Protein AF-A0A7X2PH41-F1 (afdb_monomer_lite)

Structure (mmCIF, N/CA/C/O backbone):
data_AF-A0A7X2PH41-F1
#
_entry.id   AF-A0A7X2PH41-F1
#
loop_
_atom_site.group_PDB
_atom_site.id
_atom_site.type_symbol
_atom_site.label_atom_id
_atom_site.label_alt_id
_atom_site.label_comp_id
_atom_site.label_asym_id
_atom_site.label_entity_id
_atom_site.label_seq_id
_atom_site.pdbx_PDB_ins_code
_atom_site.Cartn_x
_atom_site.Cartn_y
_atom_site.Cartn_z
_atom_site.occupancy
_atom_site.B_iso_or_equiv
_atom_site.auth_seq_id
_atom_site.auth_comp_id
_atom_site.auth_asym_id
_atom_site.auth_atom_id
_atom_site.pdbx_PDB_model_num
ATOM 1 N N . MET A 1 1 ? -13.136 16.309 7.005 1.00 42.19 1 MET A N 1
ATOM 2 C CA . MET A 1 1 ? -13.488 16.725 5.626 1.00 42.19 1 MET A CA 1
ATOM 3 C C . MET A 1 1 ? -14.942 16.356 5.361 1.00 42.19 1 MET A C 1
ATOM 5 O O . MET A 1 1 ? -15.295 15.210 5.593 1.00 42.19 1 MET A O 1
ATOM 9 N N . GLY A 1 2 ? -15.791 17.305 4.953 1.00 55.06 2 GLY A N 1
ATOM 10 C CA . GLY A 1 2 ? -17.212 17.052 4.682 1.00 55.06 2 GLY A CA 1
ATOM 11 C C . GLY A 1 2 ? -17.470 16.880 3.187 1.00 55.06 2 GLY A C 1
ATOM 12 O O . GLY A 1 2 ? -17.219 17.800 2.412 1.00 55.06 2 GLY A O 1
ATOM 13 N N . VAL A 1 3 ? -17.943 15.705 2.777 1.00 69.69 3 VAL A N 1
ATOM 14 C CA . VAL A 1 3 ? -18.387 15.449 1.400 1.00 69.69 3 VAL A CA 1
ATOM 15 C C . VAL A 1 3 ? -19.818 15.973 1.240 1.00 69.69 3 VAL A C 1
ATOM 17 O O . VAL A 1 3 ? -20.690 15.630 2.032 1.00 69.69 3 VAL A O 1
ATOM 20 N N . ASP A 1 4 ? -20.065 16.795 0.215 1.00 82.81 4 ASP A N 1
ATOM 21 C CA . ASP A 1 4 ? -21.419 17.217 -0.168 1.00 82.81 4 ASP A CA 1
ATOM 22 C C . ASP A 1 4 ? -22.139 16.072 -0.896 1.00 82.81 4 ASP A C 1
ATOM 24 O O . ASP A 1 4 ? -21.892 15.798 -2.077 1.00 82.81 4 ASP A O 1
ATOM 28 N N . TRP A 1 5 ? -23.028 15.402 -0.167 1.00 79.50 5 TRP A N 1
ATOM 29 C CA . TRP A 1 5 ? -23.789 14.258 -0.658 1.00 79.50 5 TRP A CA 1
ATOM 30 C C . TRP A 1 5 ? -24.786 14.616 -1.758 1.00 79.50 5 TRP A C 1
ATOM 32 O O . TRP A 1 5 ? -24.993 13.801 -2.653 1.00 79.50 5 TRP A O 1
ATOM 42 N N . ALA A 1 6 ? -25.330 15.836 -1.771 1.00 82.38 6 ALA A N 1
ATOM 43 C CA . ALA A 1 6 ? -26.227 16.270 -2.840 1.00 82.38 6 ALA A CA 1
ATOM 44 C C . ALA A 1 6 ? -25.470 16.370 -4.172 1.00 82.38 6 ALA A C 1
ATOM 46 O O . ALA A 1 6 ? -25.954 15.929 -5.218 1.00 82.38 6 ALA A O 1
ATOM 47 N N . ARG A 1 7 ? -24.228 16.867 -4.130 1.00 80.12 7 ARG A N 1
ATOM 48 C CA . ARG A 1 7 ? -23.342 16.906 -5.301 1.00 80.12 7 ARG A CA 1
ATOM 49 C C . ARG A 1 7 ? -22.945 15.508 -5.783 1.00 80.12 7 ARG A C 1
ATOM 51 O O . ARG A 1 7 ? -22.847 15.292 -6.993 1.00 80.12 7 ARG A O 1
ATOM 58 N N . VAL A 1 8 ? -22.701 14.570 -4.866 1.00 79.75 8 VAL A N 1
ATOM 59 C CA . VAL A 1 8 ? -22.397 13.167 -5.207 1.00 79.75 8 VAL A CA 1
ATOM 60 C C . VAL A 1 8 ? -23.607 12.491 -5.857 1.00 79.75 8 VAL A C 1
ATOM 62 O O . VAL A 1 8 ? -23.465 11.892 -6.924 1.00 79.75 8 VAL A O 1
ATOM 65 N N . ASP A 1 9 ? -24.800 12.658 -5.284 1.00 82.81 9 ASP A N 1
ATOM 66 C CA . ASP A 1 9 ? -26.038 12.070 -5.803 1.00 82.81 9 ASP A CA 1
ATOM 67 C C . ASP A 1 9 ? -26.409 12.639 -7.181 1.00 82.81 9 ASP A C 1
ATOM 69 O O . ASP A 1 9 ? -26.793 11.888 -8.081 1.00 82.81 9 ASP A O 1
ATOM 73 N N . HIS A 1 10 ? -26.195 13.940 -7.405 1.00 83.06 10 HIS A N 1
ATOM 74 C CA . HIS A 1 10 ? -26.401 14.556 -8.717 1.00 83.06 10 HIS A CA 1
ATOM 75 C C . HIS A 1 10 ? -25.476 13.962 -9.794 1.00 83.06 10 HIS A C 1
ATOM 77 O O . HIS A 1 10 ? -25.927 13.609 -10.886 1.00 83.06 10 HIS A O 1
ATOM 83 N N . ARG A 1 11 ? -24.186 13.777 -9.478 1.00 79.75 11 ARG A N 1
ATOM 84 C CA . ARG A 1 11 ? -23.223 13.136 -10.389 1.00 79.75 11 ARG A CA 1
ATOM 85 C C . ARG A 1 11 ? -23.577 11.675 -10.665 1.00 79.75 11 ARG A C 1
ATOM 87 O O . ARG A 1 11 ? -23.446 11.241 -11.807 1.00 79.75 11 ARG A O 1
ATOM 94 N N . ARG A 1 12 ? -24.085 10.944 -9.666 1.00 79.25 12 ARG A N 1
ATOM 95 C CA . ARG A 1 12 ? -24.586 9.570 -9.843 1.00 79.25 12 ARG A CA 1
ATOM 96 C C . ARG A 1 12 ? -25.788 9.522 -10.786 1.00 79.25 12 ARG A C 1
ATOM 98 O O . ARG A 1 12 ? -25.861 8.648 -11.645 1.00 79.25 12 ARG A O 1
ATOM 105 N N . GLY A 1 13 ? -26.704 10.484 -10.664 1.00 81.00 13 GLY A N 1
ATOM 106 C CA . GLY A 1 13 ? -27.837 10.632 -11.576 1.00 81.00 13 GLY A CA 1
ATOM 107 C C . GLY A 1 13 ? -27.390 10.794 -13.029 1.00 81.00 13 GLY A C 1
ATOM 108 O O . GLY A 1 13 ? -27.877 10.076 -13.902 1.00 81.00 13 GLY A O 1
ATOM 109 N N . LEU A 1 14 ? -26.408 11.663 -13.281 1.00 83.50 14 LEU A N 1
ATOM 110 C CA . LEU A 1 14 ? -25.840 11.868 -14.618 1.00 83.50 14 LEU A CA 1
ATOM 111 C C . LEU A 1 14 ? -25.117 10.624 -15.152 1.00 83.50 14 LEU A C 1
ATOM 113 O O . LEU A 1 14 ? -25.333 10.249 -16.304 1.00 83.50 14 LEU A O 1
ATOM 117 N N . LEU A 1 15 ? -24.314 9.959 -14.315 1.00 79.25 15 LEU A N 1
ATOM 118 C CA . LEU A 1 15 ? -23.626 8.719 -14.683 1.00 79.25 15 LEU A CA 1
ATOM 119 C C . LEU A 1 15 ? -24.632 7.643 -15.118 1.00 79.25 15 LEU A C 1
ATOM 121 O O . LEU A 1 15 ? -24.494 7.079 -16.197 1.00 79.25 15 LEU A O 1
ATOM 125 N N . SER A 1 16 ? -25.740 7.489 -14.381 1.00 77.69 16 SER A N 1
ATOM 126 C CA . SER A 1 16 ? -26.791 6.515 -14.709 1.00 77.69 16 SER A CA 1
ATOM 127 C C . SER A 1 16 ? -27.465 6.744 -16.070 1.00 77.69 16 SER A C 1
ATOM 129 O O . SER A 1 16 ? -28.045 5.817 -16.636 1.00 77.69 16 SER A O 1
ATOM 131 N N . ILE A 1 17 ? -27.433 7.971 -16.605 1.00 79.75 17 ILE A N 1
ATOM 132 C CA . ILE A 1 17 ? -27.960 8.292 -17.941 1.00 79.75 17 ILE A CA 1
ATOM 133 C C . ILE A 1 17 ? -26.982 7.814 -19.019 1.00 79.75 17 ILE A C 1
ATOM 135 O O . ILE A 1 17 ? -27.408 7.277 -20.044 1.00 79.75 17 ILE A O 1
ATOM 139 N N . ILE A 1 18 ? -25.681 7.989 -18.780 1.00 78.50 18 ILE A N 1
ATOM 140 C CA . ILE A 1 18 ? -24.611 7.533 -19.673 1.00 78.50 18 ILE A CA 1
ATOM 141 C C . ILE A 1 18 ? -24.550 6.001 -19.667 1.00 78.50 18 ILE A C 1
ATOM 143 O O . ILE A 1 18 ? -24.583 5.391 -20.738 1.00 78.50 18 ILE A O 1
ATOM 147 N N . ASP A 1 19 ? -24.582 5.383 -18.486 1.00 71.31 19 ASP A N 1
ATOM 148 C CA . ASP A 1 19 ? -24.541 3.926 -18.327 1.00 71.31 19 ASP A CA 1
ATOM 149 C C . ASP A 1 19 ? -25.720 3.253 -19.024 1.00 71.31 19 ASP A C 1
ATOM 151 O O . ASP A 1 19 ? -25.551 2.236 -19.688 1.00 71.31 19 ASP A O 1
ATOM 155 N N . ARG A 1 20 ? -26.917 3.852 -18.980 1.00 74.06 20 ARG A N 1
ATOM 156 C CA . ARG A 1 20 ? -28.104 3.308 -19.661 1.00 74.06 20 ARG A CA 1
ATOM 157 C C . ARG A 1 20 ? -27.915 3.194 -21.174 1.00 74.06 20 ARG A C 1
ATOM 159 O O . ARG A 1 20 ? -28.386 2.232 -21.776 1.00 74.06 20 ARG A O 1
ATOM 166 N N . LYS A 1 21 ? -27.218 4.158 -21.787 1.00 69.44 21 LYS A N 1
ATOM 167 C CA . LYS A 1 21 ? -26.855 4.094 -23.211 1.00 69.44 21 LYS A CA 1
ATOM 168 C C . LYS A 1 21 ? -25.774 3.050 -23.466 1.00 69.44 21 LYS A C 1
ATOM 170 O O . LYS A 1 21 ? -25.854 2.349 -24.468 1.00 69.44 21 LYS A O 1
ATOM 175 N N . PHE A 1 22 ? -24.799 2.930 -22.569 1.00 64.69 22 PHE A N 1
ATOM 176 C CA . PHE A 1 22 ? -23.739 1.929 -22.681 1.00 64.69 22 PHE A CA 1
ATOM 177 C C . PHE A 1 22 ? -24.278 0.499 -22.550 1.00 64.69 22 PHE A C 1
ATOM 179 O O . PHE A 1 22 ? -23.960 -0.334 -23.389 1.00 64.69 22 PHE A O 1
ATOM 186 N N . ARG A 1 23 ? -25.182 0.236 -21.597 1.00 66.38 23 ARG A N 1
ATOM 187 C CA . ARG A 1 23 ? -25.863 -1.061 -21.425 1.00 66.38 23 ARG A CA 1
ATOM 188 C C . ARG A 1 23 ? -26.650 -1.482 -22.664 1.00 66.38 23 ARG A C 1
ATOM 190 O O . ARG A 1 23 ? -26.625 -2.645 -23.034 1.00 66.38 23 ARG A O 1
ATOM 197 N N . ALA A 1 24 ? -27.309 -0.539 -23.342 1.00 65.75 24 ALA A N 1
ATOM 198 C CA . ALA A 1 24 ? -28.032 -0.829 -24.583 1.00 65.75 24 ALA A CA 1
ATOM 199 C C . ALA A 1 24 ? -27.106 -1.239 -25.748 1.00 65.75 24 ALA A C 1
ATOM 201 O O . ALA A 1 24 ? -27.568 -1.837 -26.718 1.00 65.75 24 ALA A O 1
ATOM 202 N N . MET A 1 25 ? -25.811 -0.914 -25.663 1.00 64.25 25 MET A N 1
ATOM 203 C CA . MET A 1 25 ? -24.795 -1.260 -26.663 1.00 64.25 25 MET A CA 1
ATOM 204 C C . MET A 1 25 ? -23.887 -2.421 -26.227 1.00 64.25 25 MET A C 1
ATOM 206 O O . MET A 1 25 ? -23.166 -2.970 -27.062 1.00 64.25 25 MET A O 1
ATOM 210 N N . ASP A 1 26 ? -23.907 -2.800 -24.949 1.00 63.78 26 ASP A N 1
ATOM 211 C CA . ASP A 1 26 ? -22.984 -3.774 -24.378 1.00 63.78 26 ASP A CA 1
ATOM 212 C C . ASP A 1 26 ? -23.492 -5.213 -24.542 1.00 63.78 26 ASP A C 1
ATOM 214 O O . ASP A 1 26 ? -24.379 -5.681 -23.834 1.00 63.78 26 ASP A O 1
ATOM 218 N N . LYS A 1 27 ? -22.898 -5.932 -25.497 1.00 56.00 27 LYS A N 1
ATOM 219 C CA . LYS A 1 27 ? -23.237 -7.328 -25.807 1.00 56.00 27 LYS A CA 1
ATOM 220 C C . LYS A 1 27 ? -22.585 -8.354 -24.870 1.00 56.00 27 LYS A C 1
ATOM 222 O O . LYS A 1 27 ? -22.898 -9.534 -24.998 1.00 56.00 27 LYS A O 1
ATOM 227 N N . PHE A 1 28 ? -21.680 -7.944 -23.975 1.00 59.97 28 PHE A N 1
ATOM 228 C CA . PHE A 1 28 ? -20.825 -8.865 -23.210 1.00 59.97 28 PHE A CA 1
ATOM 229 C C . PHE A 1 28 ? -20.957 -8.747 -21.679 1.00 59.97 28 PHE A C 1
ATOM 231 O O . PHE A 1 28 ? -20.234 -9.439 -20.966 1.00 59.97 28 PHE A O 1
ATOM 238 N N . GLY A 1 29 ? -21.865 -7.911 -21.158 1.00 59.50 29 GLY A N 1
ATOM 239 C CA . GLY A 1 29 ? -22.107 -7.781 -19.710 1.00 59.50 29 GLY A CA 1
ATOM 240 C C . GLY A 1 29 ? -20.972 -7.089 -18.937 1.00 59.50 29 GLY A C 1
ATOM 241 O O . GLY A 1 29 ? -20.834 -7.253 -17.724 1.00 59.50 29 GLY A O 1
ATOM 242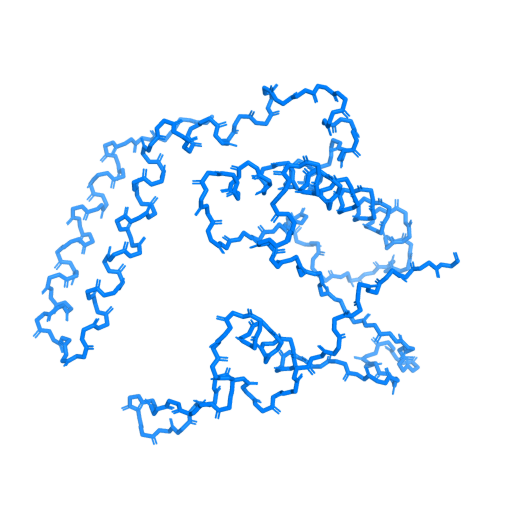 N N . ILE A 1 30 ? -20.131 -6.314 -19.623 1.00 59.72 30 ILE A N 1
ATOM 243 C CA . ILE A 1 30 ? -19.039 -5.531 -19.026 1.00 59.72 30 ILE A CA 1
ATOM 244 C C . ILE A 1 30 ? -19.611 -4.384 -18.176 1.00 59.72 30 ILE A C 1
ATOM 246 O O . ILE A 1 30 ? -19.114 -4.109 -17.083 1.00 59.72 30 ILE A O 1
ATOM 250 N N . ALA A 1 31 ? -20.687 -3.755 -18.645 1.00 61.50 31 ALA A N 1
ATOM 251 C CA . ALA A 1 31 ? -21.393 -2.672 -17.977 1.00 61.50 31 ALA A CA 1
ATOM 252 C C . ALA A 1 31 ? -22.039 -3.133 -16.661 1.00 61.50 31 ALA A C 1
ATOM 254 O O . ALA A 1 31 ? -21.933 -2.427 -15.664 1.00 61.50 31 ALA A O 1
ATOM 255 N N . GLU A 1 32 ? -22.630 -4.334 -16.621 1.00 60.09 32 GLU A N 1
ATOM 256 C CA . GLU A 1 32 ? -23.209 -4.896 -15.387 1.00 60.09 32 GLU A CA 1
ATOM 257 C C . GLU A 1 32 ? -22.143 -5.160 -14.314 1.00 60.09 32 GLU A C 1
ATOM 259 O O . GLU A 1 32 ? -22.345 -4.836 -13.142 1.00 60.09 32 GLU A O 1
ATOM 264 N N . ASN A 1 33 ? -20.975 -5.680 -14.706 1.00 62.38 33 ASN A N 1
ATOM 265 C CA . ASN A 1 33 ? -19.861 -5.872 -13.776 1.00 62.38 33 ASN A CA 1
ATOM 266 C C . ASN A 1 33 ? -19.325 -4.527 -13.252 1.00 62.38 33 ASN A C 1
ATOM 268 O O . ASN A 1 33 ? -19.130 -4.376 -12.045 1.00 62.38 33 ASN A O 1
ATOM 272 N N . MET A 1 34 ? -19.153 -3.525 -14.124 1.00 63.28 34 MET A N 1
ATOM 273 C CA . MET A 1 34 ? -18.762 -2.163 -13.725 1.00 63.28 34 MET A CA 1
ATOM 274 C C . MET A 1 34 ? -19.754 -1.520 -12.753 1.00 63.28 34 MET A C 1
ATOM 276 O O . MET A 1 34 ? -19.330 -0.935 -11.756 1.00 63.28 34 MET A O 1
ATOM 280 N N . ASP A 1 35 ? -21.056 -1.660 -13.000 1.00 69.62 35 ASP A N 1
ATOM 281 C CA . ASP A 1 35 ? -22.100 -1.153 -12.108 1.00 69.62 35 ASP A CA 1
ATOM 282 C C . ASP A 1 35 ? -21.978 -1.734 -10.695 1.00 69.62 35 ASP A C 1
ATOM 284 O O . ASP A 1 35 ? -22.088 -0.994 -9.716 1.00 69.62 35 ASP A O 1
ATOM 288 N N . SER A 1 36 ? -21.703 -3.037 -10.575 1.00 67.94 36 SER A N 1
ATOM 289 C CA . SER A 1 36 ? -21.527 -3.689 -9.270 1.00 67.94 36 SER A CA 1
ATOM 290 C C . SER A 1 36 ? -20.334 -3.117 -8.485 1.00 67.94 36 SER A C 1
ATOM 292 O O . SER A 1 36 ? -20.437 -2.892 -7.274 1.00 67.94 36 SER A O 1
ATOM 294 N N . TYR A 1 37 ? -19.233 -2.777 -9.170 1.00 68.19 37 TYR A N 1
ATOM 295 C CA . TYR A 1 37 ? -18.076 -2.130 -8.546 1.00 68.19 37 TYR A CA 1
ATOM 296 C C . TYR A 1 37 ? -18.390 -0.695 -8.119 1.00 68.19 37 TYR A C 1
ATOM 298 O O . TYR A 1 37 ? -18.013 -0.292 -7.017 1.00 68.19 37 TYR A O 1
ATOM 306 N N . TYR A 1 38 ? -19.114 0.067 -8.946 1.00 68.75 38 TYR A N 1
ATOM 307 C CA . TYR A 1 38 ? -19.533 1.421 -8.585 1.00 68.75 38 TYR A CA 1
ATOM 308 C C . TYR A 1 38 ? -20.486 1.423 -7.396 1.00 68.75 38 TYR A C 1
ATOM 310 O O . TYR A 1 38 ? -20.292 2.221 -6.482 1.00 68.75 38 TYR A O 1
ATOM 318 N N . GLN A 1 39 ? -21.477 0.530 -7.370 1.00 71.38 39 GLN A N 1
ATOM 319 C CA . GLN A 1 39 ? -22.372 0.393 -6.220 1.00 71.38 39 GLN A CA 1
ATOM 320 C C . GLN A 1 39 ? -21.592 0.064 -4.950 1.00 71.38 39 GLN A C 1
ATOM 322 O O . GLN A 1 39 ? -21.717 0.799 -3.978 1.00 71.38 39 GLN A O 1
ATOM 327 N N . THR A 1 40 ? -20.698 -0.927 -4.994 1.00 67.88 40 THR A N 1
ATOM 328 C CA . THR A 1 40 ? -19.837 -1.278 -3.851 1.00 67.88 40 THR A CA 1
ATOM 329 C C . THR A 1 40 ? -19.000 -0.087 -3.375 1.00 67.88 40 THR A C 1
ATOM 331 O O . THR A 1 40 ? -18.921 0.177 -2.179 1.00 67.88 40 THR A O 1
ATOM 334 N N . ALA A 1 41 ? -18.397 0.672 -4.295 1.00 68.31 41 ALA A N 1
ATOM 335 C CA . ALA A 1 41 ? -17.608 1.852 -3.949 1.00 68.31 41 ALA A CA 1
ATOM 336 C C . ALA A 1 41 ? -18.465 2.963 -3.317 1.00 68.31 41 ALA A C 1
ATOM 338 O O . ALA A 1 41 ? -18.042 3.594 -2.347 1.00 68.31 41 ALA A O 1
ATOM 339 N N . PHE A 1 42 ? -19.673 3.201 -3.837 1.00 69.44 42 PHE A N 1
ATOM 340 C CA . PHE A 1 42 ? -20.604 4.175 -3.266 1.00 69.44 42 PHE A CA 1
ATOM 341 C C . PHE A 1 42 ? -21.131 3.735 -1.903 1.00 69.44 42 PHE A C 1
ATOM 343 O O . PHE A 1 42 ? -21.195 4.567 -1.000 1.00 69.44 42 PHE A O 1
ATOM 350 N N . ASP A 1 43 ? -21.471 2.460 -1.741 1.00 70.44 43 ASP A N 1
ATOM 351 C CA . ASP A 1 43 ? -21.947 1.897 -0.481 1.00 70.44 43 ASP A CA 1
ATOM 352 C C . ASP A 1 43 ? -20.849 1.927 0.574 1.00 70.44 43 ASP A C 1
ATOM 354 O O . ASP A 1 43 ? -21.119 2.328 1.703 1.00 70.44 43 ASP A O 1
ATOM 358 N N . LEU A 1 44 ? -19.601 1.630 0.192 1.00 67.69 44 LEU A N 1
ATOM 359 C CA . LEU A 1 44 ? -18.441 1.831 1.049 1.00 67.69 44 LEU A CA 1
ATOM 360 C C . LEU A 1 44 ? -18.406 3.291 1.501 1.00 67.69 44 LEU A C 1
ATOM 362 O O . LEU A 1 44 ? -18.619 3.544 2.676 1.00 67.69 44 LEU A O 1
ATOM 366 N N . ILE A 1 45 ? -18.273 4.257 0.587 1.00 69.44 45 ILE A N 1
ATOM 367 C CA . ILE A 1 45 ? -18.156 5.691 0.918 1.00 69.44 45 ILE A CA 1
ATOM 368 C C . ILE A 1 45 ? -19.335 6.202 1.773 1.00 69.44 45 ILE A C 1
ATOM 370 O O . ILE A 1 45 ? -19.142 7.065 2.631 1.00 69.44 45 ILE A O 1
ATOM 374 N N . ARG A 1 46 ? -20.550 5.686 1.556 1.00 68.12 46 ARG A N 1
ATOM 375 C CA . ARG A 1 46 ? -21.772 6.114 2.256 1.00 68.12 46 ARG A CA 1
ATOM 376 C C . ARG A 1 46 ? -21.995 5.387 3.586 1.00 68.12 46 ARG A C 1
ATOM 378 O O . ARG A 1 46 ? -22.719 5.916 4.431 1.00 68.12 46 ARG A O 1
ATOM 385 N N . SER A 1 47 ? -21.389 4.215 3.774 1.00 68.62 47 SER A N 1
ATOM 386 C CA . SER A 1 47 ? -21.496 3.433 5.004 1.00 68.62 47 SER A CA 1
ATOM 387 C C . SER A 1 47 ? -20.881 4.177 6.187 1.00 68.62 47 SER A C 1
ATOM 389 O O . SER A 1 47 ? -19.864 4.867 6.070 1.00 68.62 47 SER A O 1
ATOM 391 N N . ASP A 1 48 ? -21.475 4.002 7.366 1.00 67.81 48 ASP A N 1
ATOM 392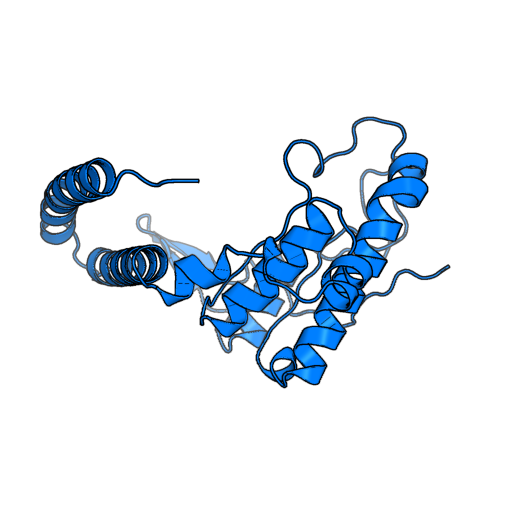 C CA . ASP A 1 48 ? -20.862 4.486 8.604 1.00 67.81 48 ASP A CA 1
ATOM 393 C C . ASP A 1 48 ? -19.540 3.762 8.894 1.00 67.81 48 ASP A C 1
ATOM 395 O O . ASP A 1 48 ? -18.657 4.337 9.529 1.00 67.81 48 ASP A O 1
ATOM 399 N N . ASN A 1 49 ? -19.363 2.559 8.333 1.00 65.50 49 ASN A N 1
ATOM 400 C CA . ASN A 1 49 ? -18.104 1.829 8.373 1.00 65.50 49 ASN A CA 1
ATOM 401 C C . ASN A 1 49 ? -16.977 2.636 7.714 1.00 65.50 49 ASN A C 1
ATOM 403 O O . ASN A 1 49 ? -16.014 2.971 8.393 1.00 65.50 49 ASN A O 1
ATOM 407 N N . ALA A 1 50 ? -17.134 3.077 6.457 1.00 64.56 50 ALA A N 1
ATOM 408 C CA . ALA A 1 50 ? -16.086 3.858 5.794 1.00 64.56 50 ALA A CA 1
ATOM 409 C C . ALA A 1 50 ? -15.826 5.204 6.463 1.00 64.56 50 ALA A C 1
ATOM 411 O O . ALA A 1 50 ? -14.680 5.635 6.534 1.00 64.56 50 ALA A O 1
ATOM 412 N N . LYS A 1 51 ? -16.860 5.875 6.991 1.00 68.00 51 LYS A N 1
ATOM 413 C CA . LYS A 1 51 ? -16.649 7.115 7.754 1.00 68.00 51 LYS A CA 1
ATOM 414 C C . LYS A 1 51 ? -15.732 6.889 8.948 1.00 68.00 51 LYS A C 1
ATOM 416 O O . LYS A 1 51 ? -14.901 7.752 9.201 1.00 68.00 51 LYS A O 1
ATOM 421 N N . ASN A 1 52 ? -15.884 5.769 9.654 1.00 68.12 52 ASN A N 1
ATOM 422 C CA . ASN A 1 52 ? -15.022 5.403 10.775 1.00 68.12 52 ASN A CA 1
ATOM 423 C C . ASN A 1 52 ? -13.636 4.953 10.301 1.00 68.12 52 ASN A C 1
ATOM 425 O O . ASN A 1 52 ? -12.647 5.317 10.927 1.00 68.12 52 ASN A O 1
ATOM 429 N N . THR A 1 53 ? -13.542 4.276 9.152 1.00 70.31 53 THR A N 1
ATOM 430 C CA . THR A 1 53 ? -12.263 3.901 8.534 1.00 70.31 53 THR A CA 1
ATOM 431 C C . THR A 1 53 ? -11.349 5.103 8.297 1.00 70.31 53 THR A C 1
ATOM 433 O O . THR A 1 53 ? -10.135 4.985 8.435 1.00 70.31 53 THR A O 1
ATOM 436 N N . PHE A 1 54 ? -11.915 6.275 7.976 1.00 79.25 54 PHE A N 1
ATOM 437 C CA . PHE A 1 54 ? -11.126 7.479 7.710 1.00 79.25 54 PHE A CA 1
ATOM 438 C C . PHE A 1 54 ? -10.672 8.252 8.959 1.00 79.25 54 PHE A C 1
ATOM 440 O O . PHE A 1 54 ? -10.008 9.280 8.815 1.00 79.25 54 PHE A O 1
ATOM 447 N N . LYS A 1 55 ? -11.012 7.797 10.170 1.00 81.31 55 LYS A N 1
ATOM 448 C CA . LYS A 1 55 ? -10.690 8.494 11.422 1.00 81.31 55 LYS A CA 1
ATOM 449 C C . LYS A 1 55 ? -9.417 7.953 12.068 1.00 81.31 55 LYS A C 1
ATOM 451 O O . LYS A 1 55 ? -9.446 7.380 13.153 1.00 81.31 55 LYS A O 1
ATOM 456 N N . ILE A 1 56 ? -8.281 8.173 11.414 1.00 81.06 56 ILE A N 1
ATOM 457 C CA . ILE A 1 56 ? -6.960 7.761 11.930 1.00 81.06 56 ILE A CA 1
ATOM 458 C C . ILE A 1 56 ? -6.669 8.400 13.297 1.00 81.06 56 ILE A C 1
ATOM 460 O O . ILE A 1 56 ? -5.924 7.877 14.114 1.00 81.06 56 ILE A O 1
ATOM 464 N N . GLU A 1 57 ? -7.262 9.553 13.566 1.00 81.44 57 GLU A N 1
ATOM 465 C CA . GLU A 1 57 ? -7.124 10.329 14.788 1.00 81.44 57 GLU A CA 1
ATOM 466 C C . GLU A 1 57 ? -7.710 9.615 16.009 1.00 81.44 57 GLU A C 1
ATOM 468 O O . GLU A 1 57 ? -7.317 9.934 17.128 1.00 81.44 57 GLU A O 1
ATOM 473 N N . GLU A 1 58 ? -8.618 8.658 15.794 1.00 85.94 58 GLU A N 1
ATOM 474 C CA . GLU A 1 58 ? -9.186 7.801 16.838 1.00 85.94 58 GLU A CA 1
ATOM 475 C C . GLU A 1 58 ? -8.326 6.539 17.090 1.00 85.94 58 GLU A C 1
ATOM 477 O O . GLU A 1 58 ? -8.594 5.801 18.038 1.00 85.94 58 GLU A O 1
ATOM 482 N N . GLU A 1 59 ? -7.275 6.288 16.293 1.00 87.94 59 GLU A N 1
ATOM 483 C CA . GLU A 1 59 ? -6.370 5.149 16.495 1.00 87.94 59 GLU A CA 1
ATOM 484 C C . GLU A 1 59 ? -5.536 5.298 17.781 1.00 87.94 59 GLU A C 1
ATOM 486 O O . GLU A 1 59 ? -5.106 6.410 18.112 1.00 87.94 59 GLU A O 1
ATOM 491 N N . PRO A 1 60 ? -5.232 4.192 18.493 1.00 89.38 60 PRO A N 1
ATOM 492 C CA . PRO A 1 60 ? -4.436 4.245 19.711 1.00 89.38 60 PRO A CA 1
ATOM 493 C C . PRO A 1 60 ? -3.085 4.926 19.485 1.00 89.38 60 PRO A C 1
ATOM 495 O O . PRO A 1 60 ? -2.333 4.558 18.581 1.00 89.38 60 PRO A O 1
ATOM 498 N N . GLU A 1 61 ? -2.735 5.864 20.368 1.00 91.12 61 GLU A N 1
ATOM 499 C CA . GLU A 1 61 ? -1.480 6.623 20.291 1.00 91.12 61 GLU A CA 1
ATOM 500 C C . GLU A 1 61 ? -0.235 5.730 20.109 1.00 91.12 61 GLU A C 1
ATOM 502 O O . GLU A 1 61 ? 0.572 6.028 19.227 1.00 91.12 61 GLU A O 1
ATOM 507 N N . PRO A 1 62 ? -0.080 4.590 20.824 1.00 91.19 62 PRO A N 1
ATOM 508 C CA . PRO A 1 62 ? 1.072 3.710 20.622 1.00 91.19 62 PRO A CA 1
ATOM 509 C C . PRO A 1 62 ? 1.176 3.168 19.194 1.00 91.19 62 PRO A C 1
ATOM 511 O O . PRO A 1 62 ? 2.277 3.024 18.671 1.00 91.19 62 PRO A O 1
ATOM 514 N N . MET A 1 63 ? 0.041 2.894 18.545 1.00 89.75 63 MET A N 1
ATOM 515 C CA . MET A 1 63 ? 0.004 2.386 17.175 1.00 89.75 63 MET A CA 1
ATOM 516 C C . MET A 1 63 ? 0.350 3.490 16.169 1.00 89.75 63 MET A C 1
ATOM 518 O O . MET A 1 63 ? 1.122 3.270 15.233 1.00 89.75 63 MET A O 1
ATOM 522 N N . ARG A 1 64 ? -0.155 4.706 16.407 1.00 91.75 64 ARG A N 1
ATOM 523 C CA . ARG A 1 64 ? 0.171 5.886 15.596 1.00 91.75 64 ARG A CA 1
ATOM 524 C C . ARG A 1 64 ? 1.648 6.244 15.673 1.00 91.75 64 ARG A C 1
ATOM 526 O O . ARG A 1 64 ? 2.256 6.539 14.646 1.00 91.75 64 ARG A O 1
ATOM 533 N N . GLU A 1 65 ? 2.233 6.161 16.865 1.00 91.88 65 GLU A N 1
ATOM 534 C CA . GLU A 1 65 ? 3.672 6.314 17.036 1.00 91.88 65 GLU A CA 1
ATOM 535 C C . GLU A 1 65 ? 4.424 5.179 16.364 1.00 91.88 65 GLU A C 1
ATOM 537 O O . GLU A 1 65 ? 5.389 5.436 15.658 1.00 91.88 65 GLU A O 1
ATOM 542 N N . ARG A 1 66 ? 3.990 3.929 16.503 1.00 91.44 66 ARG A N 1
ATOM 543 C CA . ARG A 1 66 ? 4.704 2.799 15.910 1.00 91.44 66 ARG A CA 1
ATOM 544 C C . ARG A 1 66 ? 4.815 2.903 14.390 1.00 91.44 66 ARG A C 1
ATOM 546 O O . ARG A 1 66 ? 5.932 2.850 13.878 1.00 91.44 66 ARG A O 1
ATOM 553 N N . CYS A 1 67 ? 3.696 3.141 13.704 1.00 90.38 67 CYS A N 1
ATOM 554 C CA . CYS A 1 67 ? 3.679 3.376 12.258 1.00 90.38 67 CYS A CA 1
ATOM 555 C C . CYS A 1 67 ? 4.376 4.686 11.864 1.00 90.38 67 CYS A C 1
ATOM 557 O O . CYS A 1 67 ? 4.822 4.817 10.738 1.00 90.38 67 CYS A O 1
ATOM 559 N N . GLY A 1 68 ? 4.500 5.648 12.779 1.00 91.31 68 GLY A N 1
ATOM 560 C CA . GLY A 1 68 ? 5.092 6.952 12.509 1.00 91.31 68 GLY A CA 1
ATOM 561 C C . GLY A 1 68 ? 4.069 7.987 12.034 1.00 91.31 68 GLY A C 1
ATOM 562 O O . GLY A 1 68 ? 3.085 7.697 11.347 1.00 91.31 68 GLY A O 1
ATOM 563 N N . ARG A 1 69 ? 4.320 9.252 12.396 1.00 89.94 69 ARG A N 1
ATOM 564 C CA . ARG A 1 69 ? 3.484 10.413 12.029 1.00 89.94 69 ARG A CA 1
ATOM 565 C C . ARG A 1 69 ? 3.831 10.995 10.659 1.00 89.94 69 ARG A C 1
ATOM 567 O O . ARG A 1 69 ? 3.855 12.209 10.471 1.00 89.94 69 ARG A O 1
ATOM 574 N N . THR A 1 70 ? 4.132 10.126 9.711 1.00 90.38 70 THR A N 1
ATOM 575 C CA . THR A 1 70 ? 4.442 10.476 8.325 1.00 90.38 70 THR A CA 1
ATOM 576 C C . THR A 1 70 ? 3.225 10.219 7.442 1.00 90.38 70 THR A C 1
ATOM 578 O O . THR A 1 70 ? 2.305 9.495 7.826 1.00 90.38 70 THR A O 1
ATOM 581 N N . SER A 1 71 ? 3.193 10.798 6.239 1.00 88.81 71 SER A N 1
ATOM 582 C CA . SER A 1 71 ? 2.114 10.514 5.281 1.00 88.81 71 SER A CA 1
ATOM 583 C C . SER A 1 71 ? 2.020 9.019 4.962 1.00 88.81 71 SER A C 1
ATOM 585 O O . SER A 1 71 ? 0.919 8.487 4.832 1.00 88.81 71 SER A O 1
ATOM 587 N N . PHE A 1 72 ? 3.165 8.337 4.891 1.00 91.44 72 PHE A N 1
ATOM 588 C CA . PHE A 1 72 ? 3.236 6.902 4.656 1.00 91.44 72 PHE A CA 1
ATOM 589 C C . PHE A 1 72 ? 2.754 6.093 5.857 1.00 91.44 72 PHE A C 1
ATOM 591 O O . PHE A 1 72 ? 1.871 5.259 5.690 1.00 91.44 72 PHE A O 1
ATOM 598 N N . GLY A 1 73 ? 3.249 6.391 7.062 1.00 92.50 73 GLY A N 1
ATOM 599 C CA . GLY A 1 73 ? 2.852 5.702 8.289 1.00 92.50 73 GLY A CA 1
ATOM 600 C C . GLY A 1 73 ? 1.361 5.827 8.581 1.00 92.50 73 GLY A C 1
ATOM 601 O O . GLY A 1 73 ? 0.687 4.833 8.846 1.00 92.50 73 GLY A O 1
ATOM 602 N N . GLN A 1 74 ? 0.793 7.028 8.432 1.00 90.50 74 GLN A N 1
ATOM 603 C CA . GLN A 1 74 ? -0.658 7.211 8.545 1.00 90.50 74 GLN A CA 1
ATOM 604 C C . GLN A 1 74 ? -1.408 6.514 7.394 1.00 90.50 74 GLN A C 1
ATOM 606 O O . GLN A 1 74 ? -2.481 5.950 7.602 1.00 90.50 74 GLN A O 1
ATOM 611 N N . GLY A 1 75 ? -0.829 6.480 6.190 1.00 91.62 75 GLY A N 1
ATOM 612 C CA . GLY A 1 75 ? -1.347 5.698 5.068 1.00 91.62 75 GLY A CA 1
ATOM 613 C C . GLY A 1 75 ? -1.401 4.192 5.351 1.00 91.62 75 GLY A C 1
ATOM 614 O O . GLY A 1 75 ? -2.373 3.543 4.974 1.00 91.62 75 GLY A O 1
ATOM 615 N N . CYS A 1 76 ? -0.413 3.641 6.060 1.00 93.50 76 CYS A N 1
ATOM 616 C CA . CYS A 1 76 ? -0.406 2.250 6.515 1.00 93.50 76 CYS A CA 1
ATOM 617 C C . CYS A 1 76 ? -1.524 1.969 7.531 1.00 93.50 76 CYS A C 1
ATOM 619 O O . CYS A 1 76 ? -2.228 0.971 7.387 1.00 93.50 76 CYS A O 1
ATOM 621 N N . LEU A 1 77 ? -1.758 2.867 8.495 1.00 92.69 77 LEU A N 1
ATOM 622 C CA . LEU A 1 77 ? -2.877 2.743 9.444 1.00 92.69 77 LEU A CA 1
ATOM 623 C C . LEU A 1 77 ? -4.228 2.740 8.728 1.00 92.69 77 LEU A C 1
ATOM 625 O O . LEU A 1 77 ? -5.051 1.855 8.942 1.00 92.69 77 LEU A O 1
ATOM 629 N N . MET A 1 78 ? -4.419 3.696 7.816 1.00 90.75 78 MET A N 1
ATOM 630 C CA . MET A 1 78 ? -5.606 3.753 6.965 1.00 90.75 78 MET A CA 1
ATOM 631 C C . MET A 1 78 ? -5.776 2.461 6.165 1.00 90.75 78 MET A C 1
ATOM 633 O O . MET A 1 78 ? -6.886 1.949 6.046 1.00 90.75 78 MET A O 1
ATOM 637 N N . ALA A 1 79 ? -4.686 1.926 5.611 1.00 91.88 79 ALA A N 1
ATOM 638 C CA . ALA A 1 79 ? -4.736 0.698 4.835 1.00 91.88 79 ALA A CA 1
ATOM 639 C C . ALA A 1 79 ? -5.221 -0.484 5.669 1.00 91.88 79 ALA A C 1
ATOM 641 O O . ALA A 1 79 ? -6.090 -1.216 5.199 1.00 91.88 79 ALA A O 1
ATOM 642 N N . ARG A 1 80 ? -4.740 -0.632 6.910 1.00 92.12 80 ARG A N 1
ATOM 643 C CA . ARG A 1 80 ? -5.261 -1.658 7.817 1.00 92.12 80 ARG A CA 1
ATOM 644 C C . ARG A 1 80 ? -6.757 -1.485 8.035 1.00 92.12 80 ARG A C 1
ATOM 646 O O . ARG A 1 80 ? -7.501 -2.433 7.805 1.00 92.12 80 ARG A O 1
ATOM 653 N N . SER A 1 81 ? -7.210 -0.288 8.400 1.00 90.19 81 SER A N 1
ATOM 654 C CA . SER A 1 81 ? -8.630 -0.042 8.677 1.00 90.19 81 SER A CA 1
ATOM 655 C C . SER A 1 81 ? -9.508 -0.275 7.437 1.00 90.19 81 SER A C 1
ATOM 657 O O . SER A 1 81 ? -10.628 -0.776 7.551 1.00 90.19 81 SER A O 1
ATOM 659 N N . LEU A 1 82 ? -9.011 0.034 6.231 1.00 87.31 82 LEU A N 1
ATOM 660 C CA . LEU A 1 82 ? -9.688 -0.267 4.963 1.00 87.31 82 LEU A CA 1
ATOM 661 C C . LEU A 1 82 ? -9.794 -1.776 4.722 1.00 87.31 82 LEU A C 1
ATOM 663 O O . LEU A 1 82 ? -10.867 -2.251 4.349 1.00 87.31 82 LEU A O 1
ATOM 667 N N . VAL A 1 83 ? -8.719 -2.530 4.960 1.00 88.12 83 VAL A N 1
ATOM 668 C CA . VAL A 1 83 ? -8.729 -3.996 4.843 1.00 88.12 83 VAL A CA 1
ATOM 669 C C . VAL A 1 83 ? -9.711 -4.611 5.843 1.00 88.12 83 VAL A C 1
ATOM 671 O O . VAL A 1 83 ? -10.545 -5.418 5.438 1.00 88.12 83 VAL A O 1
ATOM 674 N N . GLU A 1 84 ? -9.707 -4.162 7.104 1.00 86.19 84 GLU A N 1
ATOM 675 C CA . GLU A 1 84 ? -10.689 -4.582 8.123 1.00 86.19 84 GLU A CA 1
ATOM 676 C C . GLU A 1 84 ? -12.130 -4.293 7.694 1.00 86.19 84 GLU A C 1
ATOM 678 O O . GLU A 1 84 ? -13.047 -5.068 7.958 1.00 86.19 84 GLU A O 1
ATOM 683 N N . SER A 1 85 ? -12.329 -3.186 6.981 1.00 83.44 85 SER A N 1
ATOM 684 C CA . SER A 1 85 ? -13.632 -2.764 6.466 1.00 83.44 85 SER A CA 1
ATOM 685 C C . SER A 1 85 ? -14.056 -3.506 5.190 1.00 83.44 85 SER A C 1
ATOM 687 O O . SER A 1 85 ? -15.117 -3.210 4.638 1.00 83.44 85 SER A O 1
ATOM 689 N N . GLY A 1 86 ? -13.251 -4.462 4.713 1.00 81.19 86 GLY A N 1
ATOM 690 C CA . GLY A 1 86 ? -13.548 -5.307 3.555 1.00 81.19 86 GLY A CA 1
ATOM 691 C C . GLY A 1 86 ? -13.054 -4.762 2.213 1.00 81.19 86 GLY A C 1
ATOM 692 O O . GLY A 1 86 ? -13.419 -5.297 1.162 1.00 81.19 86 GLY A O 1
ATOM 693 N N . VAL A 1 87 ? -12.224 -3.714 2.201 1.00 82.25 87 VAL A N 1
ATOM 694 C CA . VAL A 1 87 ? -11.637 -3.196 0.959 1.00 82.25 87 VAL A CA 1
ATOM 695 C C . VAL A 1 87 ? -10.652 -4.214 0.389 1.00 82.25 87 VAL A C 1
ATOM 697 O O . VAL A 1 87 ? -9.688 -4.616 1.030 1.00 82.25 87 VAL A O 1
ATOM 700 N N . ARG A 1 88 ? -10.901 -4.630 -0.856 1.00 80.44 88 ARG A N 1
ATOM 701 C CA . ARG A 1 88 ? -10.201 -5.751 -1.510 1.00 80.44 88 ARG A CA 1
ATOM 702 C C . ARG A 1 88 ? -8.856 -5.370 -2.132 1.00 80.44 88 ARG A C 1
ATOM 704 O O . ARG A 1 88 ? -8.079 -6.255 -2.474 1.00 80.44 88 ARG A O 1
ATOM 711 N N . PHE A 1 89 ? -8.606 -4.077 -2.325 1.00 83.69 89 PHE A N 1
ATOM 712 C CA . PHE A 1 89 ? -7.379 -3.563 -2.924 1.00 83.69 89 PHE A CA 1
ATOM 713 C C . PHE A 1 89 ? -7.072 -2.170 -2.376 1.00 83.69 89 PHE A C 1
ATOM 715 O O . PHE A 1 89 ? -7.892 -1.260 -2.498 1.00 83.69 89 PHE A O 1
ATOM 722 N N . VAL A 1 90 ? -5.889 -2.006 -1.785 1.00 88.88 90 VAL A N 1
ATOM 723 C CA . VAL A 1 90 ? -5.430 -0.741 -1.205 1.00 88.88 90 VAL A CA 1
ATOM 724 C C . VAL A 1 90 ? -4.044 -0.424 -1.750 1.00 88.88 90 VAL A C 1
ATOM 726 O O . VAL A 1 90 ? -3.175 -1.289 -1.809 1.00 88.88 90 VAL A O 1
ATOM 729 N N . THR A 1 91 ? -3.828 0.827 -2.145 1.00 89.00 91 THR A N 1
ATOM 730 C CA . THR A 1 91 ? -2.508 1.338 -2.525 1.00 89.00 91 THR A CA 1
ATOM 731 C C . THR A 1 91 ? -2.109 2.429 -1.547 1.00 89.00 91 THR A C 1
ATOM 733 O O . THR A 1 91 ? -2.840 3.402 -1.371 1.00 89.00 91 THR A O 1
ATOM 736 N N . VAL A 1 92 ? -0.937 2.277 -0.934 1.00 89.12 92 VAL A N 1
ATOM 737 C CA . VAL A 1 92 ? -0.340 3.287 -0.057 1.00 89.12 92 VAL A CA 1
ATOM 738 C C . VAL A 1 92 ? 0.827 3.925 -0.796 1.00 89.12 92 VAL A C 1
ATOM 740 O O . VAL A 1 92 ? 1.664 3.230 -1.365 1.00 89.12 92 VAL A O 1
ATOM 743 N N . SER A 1 93 ? 0.882 5.254 -0.808 1.00 85.50 93 SER A N 1
ATOM 744 C CA . SER A 1 93 ? 1.988 5.999 -1.409 1.00 85.50 93 SER A CA 1
ATOM 745 C C . SER A 1 93 ? 2.377 7.174 -0.521 1.00 85.50 93 SER A C 1
ATOM 747 O O . SER A 1 93 ? 1.553 7.699 0.225 1.00 85.50 93 SER A O 1
ATOM 749 N N . ARG A 1 94 ? 3.633 7.614 -0.631 1.00 79.00 94 ARG A N 1
ATOM 750 C CA . ARG A 1 94 ? 4.157 8.793 0.081 1.00 79.00 94 ARG A CA 1
ATOM 751 C C . ARG A 1 94 ? 3.612 10.128 -0.452 1.00 79.00 94 ARG A C 1
ATOM 753 O O . ARG A 1 94 ? 3.862 11.164 0.157 1.00 79.00 94 ARG A O 1
ATOM 760 N N . GLY A 1 95 ? 2.858 10.109 -1.555 1.00 74.75 95 GLY A N 1
ATOM 761 C CA . GLY A 1 95 ? 2.301 11.294 -2.205 1.00 74.75 95 GLY A CA 1
ATOM 762 C C . GLY A 1 95 ? 3.058 11.724 -3.465 1.00 74.75 95 GLY A C 1
ATOM 763 O O . GLY A 1 95 ? 3.845 10.973 -4.044 1.00 74.75 95 GLY A O 1
ATOM 764 N N . VAL A 1 96 ? 2.767 12.941 -3.927 1.00 68.31 96 VAL A N 1
ATOM 765 C CA . VAL A 1 96 ? 3.274 13.492 -5.194 1.00 68.31 96 VAL A CA 1
ATOM 766 C C . VAL A 1 96 ? 4.794 13.681 -5.141 1.00 68.31 96 VAL A C 1
ATOM 768 O O . VAL A 1 96 ? 5.316 14.209 -4.166 1.00 68.31 96 VAL A O 1
ATOM 771 N N . GLY A 1 97 ? 5.497 13.279 -6.206 1.00 66.38 97 GLY A N 1
ATOM 772 C CA . GLY A 1 97 ? 6.951 13.468 -6.339 1.00 66.38 97 GLY A CA 1
ATOM 773 C C . GLY A 1 97 ? 7.808 12.506 -5.511 1.00 66.38 97 GLY A C 1
ATOM 774 O O . GLY A 1 97 ? 9.015 12.683 -5.427 1.00 66.38 97 GLY A O 1
ATOM 775 N N . ALA A 1 98 ? 7.196 11.489 -4.901 1.00 72.12 98 ALA A N 1
ATOM 776 C CA . ALA A 1 98 ? 7.905 10.469 -4.134 1.00 72.12 98 ALA A CA 1
ATOM 777 C C . ALA A 1 98 ? 8.257 9.213 -4.958 1.00 72.12 98 ALA A C 1
ATOM 779 O O . ALA A 1 98 ? 8.807 8.260 -4.412 1.00 72.12 98 ALA A O 1
ATOM 780 N N . TRP A 1 99 ? 7.891 9.179 -6.244 1.00 70.00 99 TRP A N 1
ATOM 781 C CA . TRP A 1 99 ? 8.035 7.996 -7.097 1.00 70.00 99 TRP A CA 1
ATOM 782 C C . TRP A 1 99 ? 9.338 8.001 -7.912 1.00 70.00 99 TRP A C 1
ATOM 784 O O . TRP A 1 99 ? 9.912 6.933 -8.114 1.00 70.00 99 TRP A O 1
ATOM 794 N N . ASP A 1 100 ? 9.847 9.170 -8.320 1.00 70.50 100 ASP A N 1
ATOM 795 C CA . ASP A 1 100 ? 11.116 9.327 -9.031 1.00 70.50 100 ASP A CA 1
ATOM 796 C C . ASP A 1 100 ? 12.013 10.408 -8.407 1.00 70.50 100 ASP A C 1
ATOM 798 O O . ASP A 1 100 ? 11.688 11.589 -8.308 1.00 70.50 100 ASP A O 1
ATOM 802 N N . HIS A 1 101 ? 13.199 9.993 -7.964 1.00 71.44 101 HIS A N 1
ATOM 803 C CA . HIS A 1 101 ? 14.182 10.911 -7.404 1.00 71.44 101 HIS A CA 1
ATOM 804 C C . HIS A 1 101 ? 15.043 11.499 -8.525 1.00 71.44 101 HIS A C 1
ATOM 806 O O . HIS A 1 101 ? 15.841 10.796 -9.140 1.00 71.44 101 HIS A O 1
ATOM 812 N N . HIS A 1 102 ? 14.945 12.809 -8.752 1.00 77.50 102 HIS A N 1
ATOM 813 C CA . HIS A 1 102 ? 15.759 13.510 -9.756 1.00 77.50 102 HIS A CA 1
ATOM 814 C C . HIS A 1 102 ? 17.127 14.004 -9.237 1.00 77.50 102 HIS A C 1
ATOM 816 O O . HIS A 1 102 ? 17.859 14.676 -9.961 1.00 77.50 102 HIS A O 1
ATOM 822 N N . GLY A 1 103 ? 17.504 13.695 -7.990 1.00 76.62 103 GLY A N 1
ATOM 823 C CA . GLY A 1 103 ? 18.806 14.055 -7.418 1.00 76.62 103 GLY A CA 1
ATOM 824 C C . GLY A 1 103 ? 18.972 13.560 -5.981 1.00 76.62 103 GLY A C 1
ATOM 825 O O . GLY A 1 103 ? 17.990 13.246 -5.329 1.00 76.62 103 GLY A O 1
ATOM 826 N N . ARG A 1 104 ? 20.217 13.475 -5.479 1.00 78.44 104 ARG A N 1
ATOM 827 C CA . ARG A 1 104 ? 20.553 13.021 -4.103 1.00 78.44 104 ARG A CA 1
ATOM 828 C C . ARG A 1 104 ? 19.903 11.690 -3.684 1.00 78.44 104 ARG A C 1
ATOM 830 O O . ARG A 1 104 ? 19.649 11.477 -2.502 1.00 78.44 104 ARG A O 1
ATOM 837 N N . ILE A 1 105 ? 19.705 10.784 -4.642 1.00 79.12 105 ILE A N 1
ATOM 838 C CA . ILE A 1 105 ? 18.966 9.521 -4.486 1.00 79.12 105 ILE A CA 1
ATOM 839 C C . ILE A 1 105 ? 19.430 8.739 -3.249 1.00 79.12 105 ILE A C 1
ATOM 841 O O . ILE A 1 105 ? 18.635 8.481 -2.357 1.00 79.12 105 ILE A O 1
ATOM 845 N N . PHE A 1 106 ? 20.725 8.430 -3.137 1.00 81.25 106 PHE A N 1
ATOM 846 C CA . PHE A 1 106 ? 21.259 7.641 -2.017 1.00 81.25 106 PHE A CA 1
ATOM 847 C C . PHE A 1 106 ? 21.074 8.306 -0.650 1.00 81.25 106 PHE A C 1
ATOM 849 O O . PHE A 1 106 ? 20.812 7.631 0.347 1.00 81.25 106 PHE A O 1
ATOM 856 N N . GLN A 1 107 ? 21.186 9.633 -0.598 1.00 82.12 107 GLN A N 1
ATOM 857 C CA . GLN A 1 107 ? 20.975 10.378 0.635 1.00 82.12 107 GLN A CA 1
ATOM 858 C C . GLN A 1 107 ? 19.494 10.338 1.018 1.00 82.12 107 GLN A C 1
ATOM 860 O O . GLN A 1 107 ? 19.172 9.930 2.122 1.00 82.12 107 GLN A O 1
ATOM 865 N N . GLN A 1 108 ? 18.592 10.685 0.097 1.00 81.94 108 GLN A N 1
ATOM 866 C CA . GLN A 1 108 ? 17.152 10.716 0.373 1.00 81.94 108 GLN A CA 1
ATOM 867 C C . GLN A 1 108 ? 16.596 9.326 0.698 1.00 81.94 108 GLN A C 1
ATOM 869 O O . GLN A 1 108 ? 15.803 9.187 1.629 1.00 81.94 108 GLN A O 1
ATOM 874 N N . LEU A 1 109 ? 17.069 8.289 -0.001 1.00 82.88 109 LEU A N 1
ATOM 875 C CA . LEU A 1 109 ? 16.722 6.907 0.308 1.00 82.88 109 LEU A CA 1
ATOM 876 C C . LEU A 1 109 ? 17.128 6.534 1.734 1.00 82.88 109 LEU A C 1
ATOM 878 O O . LEU A 1 109 ? 16.284 6.070 2.492 1.00 82.88 109 LEU A O 1
ATOM 882 N N . SER A 1 110 ? 18.384 6.764 2.117 1.00 83.56 110 SER A N 1
ATOM 883 C CA . SER A 1 110 ? 18.881 6.333 3.429 1.00 83.56 110 SER A CA 1
ATOM 884 C C . SER A 1 110 ? 18.355 7.168 4.599 1.00 83.56 110 SER A C 1
ATOM 886 O O . SER A 1 110 ? 18.177 6.622 5.683 1.00 83.56 110 SER A O 1
ATOM 888 N N . THR A 1 111 ? 18.085 8.464 4.411 1.00 84.56 111 THR A N 1
ATOM 889 C CA . THR A 1 111 ? 17.703 9.352 5.524 1.00 84.56 111 THR A CA 1
ATOM 890 C C . THR A 1 111 ? 16.200 9.535 5.709 1.00 84.56 111 THR A C 1
ATOM 892 O O . THR A 1 111 ? 15.786 9.901 6.803 1.00 84.56 111 THR A O 1
ATOM 895 N N . ASP A 1 112 ? 15.392 9.353 4.661 1.00 81.94 112 ASP A N 1
ATOM 896 C CA . ASP A 1 112 ? 13.958 9.688 4.687 1.00 81.94 112 ASP A CA 1
ATOM 897 C C . ASP A 1 112 ? 13.078 8.513 4.233 1.00 81.94 112 ASP A C 1
ATOM 899 O O . ASP A 1 112 ? 12.187 8.078 4.959 1.00 81.94 112 ASP A O 1
ATOM 903 N N . PHE A 1 113 ? 13.351 7.934 3.061 1.00 85.75 113 PHE A N 1
ATOM 904 C CA . PHE A 1 113 ? 12.427 6.965 2.460 1.00 85.75 113 PHE A CA 1
ATOM 905 C C . PHE A 1 113 ? 12.519 5.570 3.072 1.00 85.75 113 PHE A C 1
ATOM 907 O O . PHE A 1 113 ? 11.490 5.011 3.444 1.00 85.75 113 PHE A O 1
ATOM 914 N N . LEU A 1 114 ? 13.722 4.997 3.155 1.00 87.56 114 LEU A N 1
ATOM 915 C CA . LEU A 1 114 ? 13.909 3.637 3.661 1.00 87.56 114 LEU A CA 1
ATOM 916 C C . LEU A 1 114 ? 13.584 3.524 5.156 1.00 87.56 114 LEU A C 1
ATOM 918 O O . LEU A 1 114 ? 12.873 2.584 5.495 1.00 87.56 114 LEU A O 1
ATOM 922 N N . PRO A 1 115 ? 13.990 4.461 6.042 1.00 90.38 115 PRO A N 1
ATOM 923 C CA . PRO A 1 115 ? 13.624 4.375 7.456 1.00 90.38 115 PRO A CA 1
ATOM 924 C C . PRO A 1 115 ? 12.111 4.433 7.691 1.00 90.38 115 PRO A C 1
ATOM 926 O O . PRO A 1 115 ? 11.585 3.703 8.528 1.00 90.38 115 PRO A O 1
ATOM 929 N N . ASP A 1 116 ? 11.398 5.291 6.956 1.00 90.19 116 ASP A N 1
ATOM 930 C CA . ASP A 1 116 ? 9.947 5.410 7.106 1.00 90.19 116 ASP A CA 1
ATOM 931 C C . ASP A 1 116 ? 9.204 4.222 6.480 1.00 90.19 116 ASP A C 1
ATOM 933 O O . ASP A 1 116 ? 8.222 3.746 7.052 1.00 90.19 116 ASP A O 1
ATOM 937 N N . LEU A 1 117 ? 9.693 3.703 5.344 1.00 89.56 117 LEU A N 1
ATOM 938 C CA . LEU A 1 117 ? 9.192 2.465 4.747 1.00 89.56 117 LEU A CA 1
ATOM 939 C C . LEU A 1 117 ? 9.355 1.294 5.716 1.00 89.56 117 LEU A C 1
ATOM 941 O O . LEU A 1 117 ? 8.365 0.641 6.025 1.00 89.56 117 LEU A O 1
ATOM 945 N N . ASP A 1 118 ? 10.572 1.055 6.204 1.00 91.12 118 ASP A N 1
ATOM 946 C CA . ASP A 1 118 ? 10.907 -0.063 7.090 1.00 91.12 118 ASP A CA 1
ATOM 947 C C . ASP A 1 118 ? 10.059 -0.043 8.366 1.00 91.12 118 ASP A C 1
ATOM 949 O O . ASP A 1 118 ? 9.379 -1.021 8.685 1.00 91.12 118 ASP A O 1
ATOM 953 N N . ARG A 1 119 ? 9.992 1.117 9.031 1.00 92.88 119 ARG A N 1
ATOM 954 C CA . ARG A 1 119 ? 9.184 1.310 10.238 1.00 92.88 119 ARG A CA 1
ATOM 955 C C . ARG A 1 119 ? 7.695 1.079 9.984 1.00 92.88 119 ARG A C 1
ATOM 957 O O . ARG A 1 119 ? 7.068 0.287 10.686 1.00 92.88 119 ARG A O 1
ATOM 964 N N . SER A 1 120 ? 7.119 1.794 9.016 1.00 93.44 120 SER A N 1
ATOM 965 C CA . SER A 1 120 ? 5.670 1.783 8.776 1.00 93.44 120 SER A CA 1
ATOM 966 C C . SER A 1 120 ? 5.196 0.432 8.249 1.00 93.44 120 SER A C 1
ATOM 968 O O . SER A 1 120 ? 4.143 -0.063 8.649 1.00 93.44 120 SER A O 1
ATOM 970 N N . PHE A 1 121 ? 5.974 -0.174 7.351 1.00 92.19 121 PHE A N 1
ATOM 971 C CA . PHE A 1 121 ? 5.631 -1.442 6.723 1.00 92.19 121 PHE A CA 1
ATOM 972 C C . PHE A 1 121 ? 5.742 -2.604 7.709 1.00 92.19 121 PHE A C 1
ATOM 974 O O . PHE A 1 121 ? 4.821 -3.414 7.781 1.00 92.19 121 PHE A O 1
ATOM 981 N N . SER A 1 122 ? 6.800 -2.641 8.526 1.00 93.50 122 SER A N 1
ATOM 982 C CA . SER A 1 122 ? 6.940 -3.649 9.584 1.00 93.50 122 SER A CA 1
ATOM 983 C C . SER A 1 122 ? 5.821 -3.527 10.619 1.00 93.50 122 SER A C 1
ATOM 985 O O . SER A 1 122 ? 5.202 -4.525 10.981 1.00 93.50 122 SER A O 1
ATOM 987 N N . ALA A 1 123 ? 5.484 -2.299 11.033 1.00 94.56 123 ALA A N 1
ATOM 988 C CA . ALA A 1 123 ? 4.366 -2.063 11.944 1.00 94.56 123 ALA A CA 1
ATOM 989 C C . ALA A 1 123 ? 3.029 -2.560 11.367 1.00 94.56 123 ALA A C 1
ATOM 991 O O . ALA A 1 123 ? 2.239 -3.154 12.098 1.00 94.56 123 ALA A O 1
ATOM 992 N N . LEU A 1 124 ? 2.796 -2.359 10.066 1.00 93.56 124 LEU A N 1
ATOM 993 C CA . LEU A 1 124 ? 1.601 -2.846 9.382 1.00 93.56 124 LEU A CA 1
ATOM 994 C C . LEU A 1 124 ? 1.564 -4.376 9.282 1.00 93.56 124 LEU A C 1
ATOM 996 O O . LEU A 1 124 ? 0.514 -4.955 9.540 1.00 93.56 124 LEU A O 1
ATOM 1000 N N . ILE A 1 125 ? 2.678 -5.032 8.930 1.00 93.50 125 ILE A N 1
ATOM 1001 C CA . ILE A 1 125 ? 2.759 -6.504 8.892 1.00 93.50 125 ILE A CA 1
ATOM 1002 C C . ILE A 1 125 ? 2.358 -7.078 10.248 1.00 93.50 125 ILE A C 1
ATOM 1004 O O . ILE A 1 125 ? 1.485 -7.939 10.320 1.00 93.50 125 ILE A O 1
ATOM 1008 N N . GLU A 1 126 ? 2.960 -6.570 11.320 1.00 93.38 126 GLU A N 1
ATOM 1009 C CA . GLU A 1 126 ? 2.693 -7.072 12.661 1.00 93.38 126 GLU A CA 1
ATOM 1010 C C . GLU A 1 126 ? 1.267 -6.771 13.134 1.00 93.38 126 GLU A C 1
ATOM 1012 O O . GLU A 1 126 ? 0.651 -7.611 13.783 1.00 93.38 126 GLU A O 1
ATOM 1017 N N . ASP A 1 127 ? 0.713 -5.598 12.812 1.00 93.44 127 ASP A N 1
ATOM 1018 C CA . ASP A 1 127 ? -0.680 -5.267 13.141 1.00 93.44 127 ASP A CA 1
ATOM 1019 C C . ASP A 1 127 ? -1.655 -6.203 12.405 1.00 93.44 127 ASP A C 1
ATOM 1021 O O . ASP A 1 127 ? -2.612 -6.709 12.993 1.00 93.44 127 ASP A O 1
ATOM 1025 N N . LEU A 1 128 ? -1.385 -6.513 11.132 1.00 92.94 128 LEU A N 1
ATOM 1026 C CA . LEU A 1 128 ? -2.165 -7.487 10.364 1.00 92.94 128 LEU A CA 1
ATOM 1027 C C . LEU A 1 128 ? -2.014 -8.912 10.909 1.00 92.94 128 LEU A C 1
ATOM 1029 O O . LEU A 1 128 ? -2.994 -9.660 10.912 1.00 92.94 128 LEU A O 1
ATOM 1033 N N . GLU A 1 129 ? -0.821 -9.297 11.364 1.00 93.75 129 GLU A N 1
ATOM 1034 C CA . GLU A 1 129 ? -0.562 -10.599 11.986 1.00 93.75 129 GLU A CA 1
ATOM 1035 C C . GLU A 1 129 ? -1.323 -10.739 13.308 1.00 93.75 129 GLU A C 1
ATOM 1037 O O . GLU A 1 129 ? -2.078 -11.693 13.489 1.00 93.75 129 GLU A O 1
ATOM 1042 N N . GLN A 1 130 ? -1.213 -9.747 14.197 1.00 93.56 130 GLN A N 1
ATOM 1043 C CA . GLN A 1 130 ? -1.899 -9.721 15.495 1.00 93.56 130 GLN A CA 1
ATOM 1044 C C . GLN A 1 130 ? -3.424 -9.793 15.356 1.00 93.56 130 GLN A C 1
ATOM 1046 O O . GLN A 1 130 ? -4.105 -10.341 16.223 1.00 93.56 130 GLN A O 1
ATOM 1051 N N . ARG A 1 131 ? -3.965 -9.268 14.253 1.00 91.88 131 ARG A N 1
ATOM 1052 C CA . ARG A 1 131 ? -5.398 -9.302 13.927 1.00 91.88 131 ARG A CA 1
ATOM 1053 C C . ARG A 1 131 ? -5.820 -10.543 13.138 1.00 91.88 131 ARG A C 1
ATOM 1055 O O . ARG A 1 131 ? -6.998 -10.684 12.823 1.00 91.88 131 ARG A O 1
ATOM 1062 N N . GLY A 1 132 ? -4.886 -11.431 12.792 1.00 93.00 132 GLY A N 1
ATOM 1063 C CA . GLY A 1 132 ? -5.152 -12.633 11.997 1.00 93.00 132 GLY A CA 1
ATOM 1064 C C . GLY A 1 132 ? -5.521 -12.352 10.536 1.00 93.00 132 GLY A C 1
ATOM 1065 O O . GLY A 1 132 ? -6.074 -13.220 9.865 1.00 93.00 132 GLY A O 1
ATOM 1066 N N . MET A 1 133 ? -5.236 -11.150 10.029 1.00 92.69 133 MET A N 1
ATOM 1067 C CA . MET A 1 133 ? -5.550 -10.756 8.653 1.00 92.69 133 MET A CA 1
ATOM 1068 C C . MET A 1 133 ? -4.399 -11.004 7.677 1.00 92.69 133 MET A C 1
ATOM 1070 O O . MET A 1 133 ? -4.659 -11.095 6.473 1.00 92.69 133 MET A O 1
ATOM 1074 N N . LEU A 1 134 ? -3.158 -11.134 8.167 1.00 90.19 134 LEU A N 1
ATOM 1075 C CA . LEU A 1 134 ? -1.963 -11.301 7.329 1.00 90.19 134 LEU A CA 1
ATOM 1076 C C . LEU A 1 134 ? -2.070 -12.516 6.392 1.00 90.19 134 LEU A C 1
ATOM 1078 O O . LEU A 1 134 ? -1.819 -12.387 5.199 1.00 90.19 134 LEU A O 1
ATOM 1082 N N . GLU A 1 135 ? -2.569 -13.651 6.886 1.00 85.88 135 GLU A N 1
ATOM 1083 C CA . GLU A 1 135 ? -2.761 -14.883 6.095 1.00 85.88 135 GLU A CA 1
ATOM 1084 C C . GLU A 1 135 ? -3.742 -14.721 4.921 1.00 85.88 135 GLU A C 1
ATOM 1086 O O . GLU A 1 135 ? -3.685 -15.450 3.932 1.00 85.88 135 GLU A O 1
ATOM 1091 N N . SER A 1 136 ? -4.652 -13.749 5.015 1.00 84.06 136 SER A N 1
ATOM 1092 C CA . SER A 1 136 ? -5.654 -13.453 3.982 1.00 84.06 136 SER A CA 1
ATOM 1093 C C . SER A 1 136 ? -5.328 -12.209 3.151 1.00 84.06 136 SER A C 1
ATOM 1095 O O . SER A 1 136 ? -6.078 -11.864 2.234 1.00 84.06 136 SER A O 1
ATOM 1097 N N . THR A 1 137 ? -4.206 -11.543 3.442 1.00 88.06 137 THR A N 1
ATOM 1098 C CA . THR A 1 137 ? -3.826 -10.262 2.842 1.00 88.06 137 THR A CA 1
ATOM 1099 C C . THR A 1 137 ? -2.497 -10.394 2.112 1.00 88.06 137 THR A C 1
ATOM 1101 O O . THR A 1 137 ? -1.440 -10.533 2.720 1.00 88.06 137 THR A O 1
ATOM 1104 N N . LEU A 1 138 ? -2.524 -10.282 0.782 1.00 86.00 138 LEU A N 1
ATOM 1105 C CA . LEU A 1 138 ? -1.294 -10.170 0.002 1.00 86.00 138 LEU A CA 1
ATOM 1106 C C . LEU A 1 138 ? -0.716 -8.761 0.160 1.00 86.00 138 LEU A C 1
ATOM 1108 O O . LEU A 1 138 ? -1.236 -7.802 -0.412 1.00 86.00 138 LEU A O 1
ATOM 1112 N N . MET A 1 139 ? 0.387 -8.651 0.894 1.00 86.06 139 MET A N 1
ATOM 1113 C CA . MET A 1 139 ? 1.179 -7.427 0.952 1.00 86.06 139 MET A CA 1
ATOM 1114 C C . MET A 1 139 ? 2.219 -7.413 -0.164 1.00 86.06 139 MET A C 1
ATOM 1116 O O . MET A 1 139 ? 2.945 -8.385 -0.367 1.00 86.06 139 MET A O 1
ATOM 1120 N N . LEU A 1 140 ? 2.295 -6.299 -0.889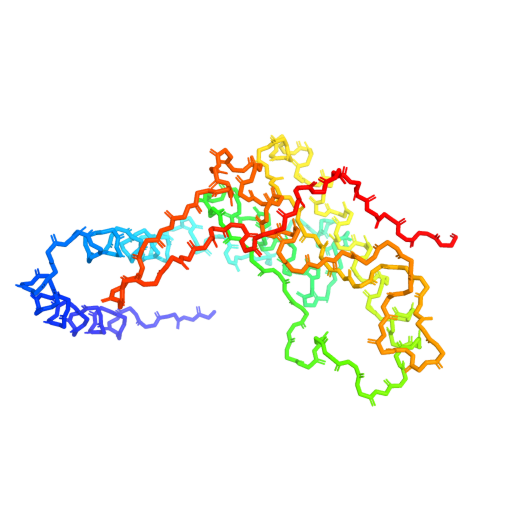 1.00 81.31 140 LEU A N 1
ATOM 1121 C CA . LEU A 1 140 ? 3.203 -6.137 -2.014 1.00 81.31 140 LEU A CA 1
ATOM 1122 C C . LEU A 1 140 ? 3.929 -4.801 -1.901 1.00 81.31 140 LEU A C 1
ATOM 1124 O O . LEU A 1 140 ? 3.312 -3.740 -1.954 1.00 81.31 140 LEU A O 1
ATOM 1128 N N . VAL A 1 141 ? 5.251 -4.877 -1.784 1.00 79.56 141 VAL A N 1
ATOM 1129 C CA . VAL A 1 141 ? 6.164 -3.744 -1.943 1.00 79.56 141 VAL A CA 1
ATOM 1130 C C . VAL A 1 141 ? 7.023 -4.051 -3.151 1.00 79.56 141 VAL A C 1
ATOM 1132 O O . VAL A 1 141 ? 7.606 -5.129 -3.253 1.00 79.56 141 VAL A O 1
ATOM 1135 N N . ASN A 1 142 ? 7.062 -3.119 -4.094 1.00 71.81 142 ASN A N 1
ATOM 1136 C CA . ASN A 1 142 ? 7.892 -3.239 -5.277 1.00 71.81 142 ASN A CA 1
ATOM 1137 C C . ASN A 1 142 ? 8.950 -2.136 -5.268 1.00 71.81 142 ASN A C 1
ATOM 1139 O O . ASN A 1 142 ? 8.663 -0.983 -4.949 1.00 71.81 142 ASN A O 1
ATOM 1143 N N . GLY A 1 143 ? 10.159 -2.518 -5.649 1.00 69.56 143 GLY A N 1
ATOM 1144 C CA . GLY A 1 143 ? 11.242 -1.630 -6.019 1.00 69.56 143 GLY A CA 1
ATOM 1145 C C . GLY A 1 143 ? 12.220 -2.398 -6.901 1.00 69.56 143 GLY A C 1
ATOM 1146 O O . GLY A 1 143 ? 12.157 -3.627 -6.993 1.00 69.56 143 GLY A O 1
ATOM 1147 N N . ASN A 1 144 ? 13.140 -1.685 -7.541 1.00 64.75 144 ASN A N 1
ATOM 1148 C CA . ASN A 1 144 ? 14.235 -2.337 -8.246 1.00 64.75 144 ASN A CA 1
ATOM 1149 C C . ASN A 1 144 ? 15.206 -2.915 -7.207 1.00 64.75 144 ASN A C 1
ATOM 1151 O O . ASN A 1 144 ? 15.761 -2.175 -6.397 1.00 64.75 144 ASN A O 1
ATOM 1155 N N . THR A 1 145 ? 15.394 -4.232 -7.218 1.00 59.09 145 THR A N 1
ATOM 1156 C CA . THR A 1 145 ? 16.322 -4.959 -6.336 1.00 59.09 145 THR A CA 1
ATOM 1157 C C . THR A 1 145 ? 17.505 -5.458 -7.166 1.00 59.09 145 THR A C 1
ATOM 1159 O O . THR A 1 145 ? 17.302 -5.877 -8.299 1.00 59.09 145 THR A O 1
ATOM 1162 N N . GLY A 1 146 ? 18.724 -5.415 -6.614 1.00 62.53 146 GLY A N 1
ATOM 1163 C CA . GLY A 1 146 ? 19.951 -5.913 -7.257 1.00 62.53 146 GLY A CA 1
ATOM 1164 C C . GLY A 1 146 ? 21.018 -4.836 -7.487 1.00 62.53 146 GLY A C 1
ATOM 1165 O O . GLY A 1 146 ? 20.794 -3.651 -7.236 1.00 62.53 146 GLY A O 1
ATOM 1166 N N . GLU A 1 147 ? 22.204 -5.248 -7.947 1.00 67.25 147 GLU A N 1
ATOM 1167 C CA . GLU A 1 147 ? 23.266 -4.316 -8.345 1.00 67.25 147 GLU A CA 1
ATOM 1168 C C . GLU A 1 147 ? 22.796 -3.537 -9.580 1.00 67.25 147 GLU A C 1
ATOM 1170 O O . GLU A 1 147 ? 22.346 -4.131 -10.562 1.00 67.25 147 GLU A O 1
ATOM 1175 N N . SER A 1 148 ? 22.863 -2.208 -9.541 1.00 69.81 148 SER A N 1
ATOM 1176 C CA . SER A 1 148 ? 22.594 -1.415 -10.740 1.00 69.81 148 SER A CA 1
ATOM 1177 C C . SER A 1 148 ? 23.804 -1.435 -11.671 1.00 69.81 148 SER A C 1
ATOM 1179 O O . SER A 1 148 ? 24.944 -1.560 -11.226 1.00 69.81 148 SER A O 1
ATOM 1181 N N . ASP A 1 149 ? 23.577 -1.289 -12.974 1.00 73.50 149 ASP A N 1
ATOM 1182 C CA . ASP A 1 149 ? 24.667 -1.075 -13.916 1.00 73.50 149 ASP A CA 1
ATOM 1183 C C . ASP A 1 149 ? 25.457 0.206 -13.582 1.00 73.50 149 ASP A C 1
ATOM 1185 O O . ASP A 1 149 ? 25.052 1.044 -12.773 1.00 73.50 149 ASP A O 1
ATOM 1189 N N . LYS A 1 150 ? 26.606 0.388 -14.236 1.00 72.44 150 LYS A N 1
ATOM 1190 C CA . LYS A 1 150 ? 27.487 1.552 -14.027 1.00 72.44 150 LYS A CA 1
ATOM 1191 C C . LYS A 1 150 ? 26.798 2.919 -14.189 1.00 72.44 150 LYS A C 1
ATOM 1193 O O . LYS A 1 150 ? 27.361 3.925 -13.770 1.00 72.44 150 LYS A O 1
ATOM 1198 N N . ASN A 1 151 ? 25.633 2.959 -14.837 1.00 73.56 151 ASN A N 1
ATOM 1199 C CA . ASN A 1 151 ? 24.871 4.169 -15.121 1.00 73.56 151 ASN A CA 1
ATOM 1200 C C . ASN A 1 151 ? 23.634 4.312 -14.216 1.00 73.56 151 ASN A C 1
ATOM 1202 O O . ASN A 1 151 ? 22.870 5.255 -14.402 1.00 73.56 151 ASN A O 1
ATOM 1206 N N . ALA A 1 152 ? 23.420 3.386 -13.276 1.00 66.44 152 ALA A N 1
ATOM 1207 C CA . ALA A 1 152 ? 22.206 3.274 -12.473 1.00 66.44 152 ALA A CA 1
ATOM 1208 C C . ALA A 1 152 ? 20.905 3.165 -13.302 1.00 66.44 152 ALA A C 1
ATOM 1210 O O . ALA A 1 152 ? 19.837 3.562 -12.840 1.00 66.44 152 ALA A O 1
ATOM 1211 N N . ALA A 1 153 ? 20.988 2.647 -14.532 1.00 70.31 153 ALA A N 1
ATOM 1212 C CA . ALA A 1 153 ? 19.869 2.587 -15.473 1.00 70.31 153 ALA A CA 1
ATOM 1213 C C . ALA A 1 153 ? 19.102 1.260 -15.400 1.00 70.31 153 ALA A C 1
ATOM 1215 O O . ALA A 1 153 ? 17.880 1.241 -15.555 1.00 70.31 153 ALA A O 1
ATOM 1216 N N . PHE A 1 154 ? 19.806 0.152 -15.157 1.00 74.44 154 PHE A N 1
ATOM 1217 C CA . PHE A 1 154 ? 19.225 -1.192 -15.152 1.00 74.44 154 PHE A CA 1
ATOM 1218 C C . PHE A 1 154 ? 19.741 -2.035 -13.990 1.00 74.44 154 PHE A C 1
ATOM 1220 O O . PHE A 1 154 ? 20.875 -1.865 -13.548 1.00 74.44 154 PHE A O 1
ATOM 1227 N N . VAL A 1 155 ? 18.918 -2.983 -13.538 1.00 73.19 155 VAL A N 1
ATOM 1228 C CA . VAL A 1 155 ? 19.331 -4.040 -12.609 1.00 73.19 155 VAL A CA 1
ATOM 1229 C C . VAL A 1 155 ? 20.163 -5.070 -13.371 1.00 73.19 155 VAL A C 1
ATOM 1231 O O . VAL A 1 155 ? 19.700 -5.639 -14.360 1.00 73.19 155 VAL A O 1
ATOM 1234 N N . LYS A 1 156 ? 21.387 -5.305 -12.905 1.00 74.44 156 LYS A N 1
ATOM 1235 C CA . LYS A 1 156 ? 22.352 -6.237 -13.491 1.00 74.44 156 LYS A CA 1
ATOM 1236 C C . LYS A 1 156 ? 22.056 -7.690 -13.111 1.00 74.44 156 LYS A C 1
ATOM 1238 O O . LYS A 1 156 ? 22.099 -8.559 -13.977 1.00 74.44 156 LYS A O 1
ATOM 1243 N N . ASP A 1 157 ? 21.702 -7.935 -11.850 1.00 72.69 157 ASP A N 1
ATOM 1244 C CA . ASP A 1 157 ? 21.526 -9.285 -11.307 1.00 72.69 157 ASP A CA 1
ATOM 1245 C C . ASP A 1 157 ? 20.055 -9.595 -11.005 1.00 72.69 157 ASP A C 1
ATOM 1247 O O . ASP A 1 157 ? 19.390 -8.849 -10.295 1.00 72.69 157 ASP A O 1
ATOM 1251 N N . ASN A 1 158 ? 19.558 -10.725 -11.529 1.00 71.38 158 ASN A N 1
ATOM 1252 C CA . ASN A 1 158 ? 18.190 -11.234 -11.341 1.00 71.38 158 ASN A CA 1
ATOM 1253 C C . ASN A 1 158 ? 17.084 -10.160 -11.488 1.00 71.38 158 ASN A C 1
ATOM 1255 O O . ASN A 1 158 ? 16.301 -9.952 -10.556 1.00 71.38 158 ASN A O 1
ATOM 1259 N N . PRO A 1 159 ? 16.995 -9.475 -12.646 1.00 75.00 159 PRO A N 1
ATOM 1260 C CA . PRO A 1 159 ? 16.008 -8.426 -12.842 1.00 75.00 159 PRO A CA 1
ATOM 1261 C C . PRO A 1 159 ? 14.594 -9.001 -12.744 1.00 75.00 159 PRO A C 1
ATOM 1263 O O . PRO A 1 159 ? 14.223 -9.921 -13.476 1.00 75.00 159 PRO A O 1
ATOM 1266 N N . VAL A 1 160 ? 13.799 -8.424 -11.849 1.00 78.00 160 VAL A N 1
ATOM 1267 C CA . VAL A 1 160 ? 12.364 -8.685 -11.752 1.00 78.00 160 VAL A CA 1
ATOM 1268 C C . VAL A 1 160 ? 11.638 -7.695 -12.649 1.00 78.00 160 VAL A C 1
ATOM 1270 O O . VAL A 1 160 ? 11.826 -6.485 -12.517 1.00 78.00 160 VAL A O 1
ATOM 1273 N N . GLN A 1 161 ? 10.801 -8.190 -13.559 1.00 79.31 161 GLN A N 1
ATOM 1274 C CA . GLN A 1 161 ? 10.027 -7.324 -14.443 1.00 79.31 161 GLN A CA 1
ATOM 1275 C C . GLN A 1 161 ? 8.587 -7.138 -13.955 1.00 79.31 161 GLN A C 1
ATOM 1277 O O . GLN A 1 161 ? 8.043 -7.938 -13.195 1.00 79.31 161 GLN A O 1
ATOM 1282 N N . VAL A 1 162 ? 7.925 -6.085 -14.444 1.00 81.81 162 VAL A N 1
ATOM 1283 C CA . VAL A 1 162 ? 6.502 -5.828 -14.160 1.00 81.81 162 VAL A CA 1
ATOM 1284 C C . VAL A 1 162 ? 5.605 -7.030 -14.512 1.00 81.81 162 VAL A C 1
ATOM 1286 O O . VAL A 1 162 ? 4.737 -7.359 -13.703 1.00 81.81 162 VAL A O 1
ATOM 1289 N N . PRO A 1 163 ? 5.803 -7.745 -15.641 1.00 86.06 163 PRO A N 1
ATOM 1290 C CA . PRO A 1 163 ? 5.065 -8.976 -15.911 1.00 86.06 163 PRO A CA 1
ATOM 1291 C C . PRO A 1 163 ? 5.225 -10.046 -14.825 1.00 86.06 163 PRO A C 1
ATOM 1293 O O . PRO A 1 163 ? 4.252 -10.728 -14.516 1.00 86.06 163 PRO A O 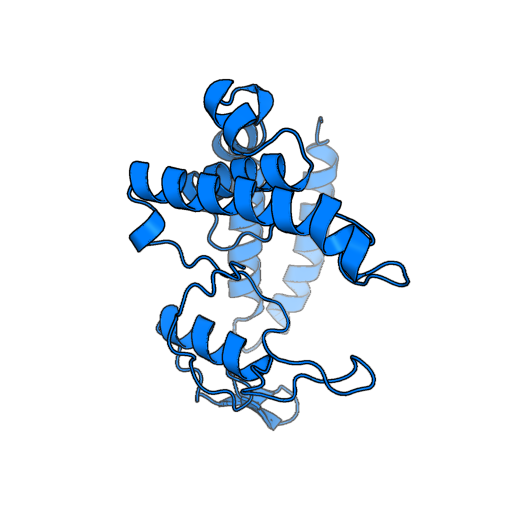1
ATOM 1296 N N . ASP A 1 164 ? 6.407 -10.191 -14.217 1.00 84.38 164 ASP A N 1
ATOM 1297 C CA . ASP A 1 164 ? 6.638 -11.182 -13.153 1.00 84.38 164 ASP A CA 1
ATOM 1298 C C . ASP A 1 164 ? 5.830 -10.840 -11.897 1.00 84.38 164 ASP A C 1
ATOM 1300 O O . ASP A 1 164 ? 5.222 -11.709 -11.266 1.00 84.38 164 ASP A O 1
ATOM 1304 N N . LEU A 1 165 ? 5.746 -9.547 -11.572 1.00 81.00 165 LEU A N 1
ATOM 1305 C CA . LEU A 1 165 ? 4.903 -9.046 -10.490 1.00 81.00 165 LEU A CA 1
ATOM 1306 C C . LEU A 1 165 ? 3.422 -9.346 -10.750 1.00 81.00 165 LEU A C 1
ATOM 1308 O O . LEU A 1 165 ? 2.741 -9.901 -9.888 1.00 81.00 165 LEU A O 1
ATOM 1312 N N . LEU A 1 166 ? 2.932 -9.019 -11.950 1.00 82.25 166 LEU A N 1
ATOM 1313 C CA . LEU A 1 166 ? 1.548 -9.278 -12.353 1.00 82.25 166 LEU A CA 1
ATOM 1314 C C . LEU A 1 166 ? 1.229 -10.774 -12.302 1.00 82.25 166 LEU A C 1
ATOM 1316 O O . LEU A 1 166 ? 0.223 -11.170 -11.714 1.00 82.25 166 LEU A O 1
ATOM 1320 N N . ALA A 1 167 ? 2.109 -11.613 -12.853 1.00 86.25 167 ALA A N 1
ATOM 1321 C CA . ALA A 1 167 ? 1.972 -13.063 -12.801 1.00 86.25 167 ALA A CA 1
ATOM 1322 C C . ALA A 1 167 ? 1.914 -13.581 -11.356 1.00 86.25 167 ALA A C 1
ATOM 1324 O O . ALA A 1 167 ? 1.090 -14.440 -11.049 1.00 86.25 167 ALA A O 1
ATOM 1325 N N . THR A 1 168 ? 2.728 -13.025 -10.454 1.00 85.25 168 THR A N 1
ATOM 1326 C CA . THR A 1 168 ? 2.727 -13.375 -9.024 1.00 85.25 168 THR A CA 1
ATOM 1327 C C . THR A 1 168 ? 1.402 -13.024 -8.352 1.00 85.25 168 THR A C 1
ATOM 1329 O O . THR A 1 168 ? 0.828 -13.866 -7.660 1.00 85.25 168 THR A O 1
ATOM 1332 N N . VAL A 1 169 ? 0.886 -11.810 -8.579 1.00 83.62 169 VAL A N 1
ATOM 1333 C CA . VAL A 1 169 ? -0.401 -11.362 -8.021 1.00 83.62 169 VAL A CA 1
ATOM 1334 C C . VAL A 1 169 ? -1.536 -12.252 -8.518 1.00 83.62 169 VAL A C 1
ATOM 1336 O O . VAL A 1 169 ? -2.291 -12.784 -7.709 1.00 83.62 169 VAL A O 1
ATOM 1339 N N . TYR A 1 170 ? -1.632 -12.479 -9.830 1.00 84.69 170 TYR A N 1
ATOM 1340 C CA . TYR A 1 170 ? -2.675 -13.336 -10.395 1.00 84.69 170 TYR A CA 1
ATOM 1341 C C . TYR A 1 170 ? -2.593 -14.764 -9.863 1.00 84.69 170 TYR A C 1
ATOM 1343 O O . TYR A 1 170 ? -3.602 -15.296 -9.404 1.00 84.69 170 TYR A O 1
ATOM 1351 N N . HIS A 1 171 ? -1.393 -15.343 -9.825 1.00 86.00 171 HIS A N 1
ATOM 1352 C CA . HIS A 1 171 ? -1.182 -16.675 -9.273 1.00 86.00 171 HIS A CA 1
ATOM 1353 C C . HIS A 1 171 ? -1.652 -16.777 -7.812 1.00 86.00 171 HIS A C 1
ATOM 1355 O O . HIS A 1 171 ? -2.345 -17.728 -7.457 1.00 86.00 171 HIS A O 1
ATOM 1361 N N . LYS A 1 172 ? -1.345 -15.777 -6.973 1.00 82.31 172 LYS A N 1
ATOM 1362 C CA . LYS A 1 172 ? -1.763 -15.741 -5.560 1.00 82.31 172 LYS A CA 1
ATOM 1363 C C . LYS A 1 172 ? -3.261 -15.524 -5.371 1.00 82.31 172 LYS A C 1
ATOM 1365 O O . LYS A 1 172 ? -3.822 -16.021 -4.402 1.00 82.31 172 LYS A O 1
ATOM 1370 N N . LEU A 1 173 ? -3.910 -14.845 -6.311 1.00 81.75 173 LEU A N 1
ATOM 1371 C CA . LEU A 1 173 ? -5.363 -14.685 -6.344 1.00 81.75 173 LEU A CA 1
ATOM 1372 C C . LEU A 1 173 ? -6.094 -15.903 -6.941 1.00 81.75 173 LEU A C 1
ATOM 1374 O O . LEU A 1 173 ? -7.315 -15.865 -7.071 1.00 81.75 173 LEU A O 1
ATOM 1378 N N . GLY A 1 174 ? -5.376 -16.966 -7.329 1.00 83.62 174 GLY A N 1
ATOM 1379 C CA . GLY A 1 174 ? -5.960 -18.135 -7.997 1.00 83.62 174 GLY A CA 1
ATOM 1380 C C . GLY A 1 174 ? -6.426 -17.853 -9.429 1.00 83.62 174 GLY A C 1
ATOM 1381 O O . GLY A 1 174 ? -7.202 -18.620 -9.994 1.00 83.62 174 GLY A O 1
ATOM 1382 N N . ILE A 1 175 ? -5.971 -16.747 -10.019 1.00 84.25 175 ILE A N 1
ATOM 1383 C CA . ILE A 1 175 ? -6.263 -16.357 -11.395 1.00 84.25 175 ILE A CA 1
ATOM 1384 C C . ILE A 1 175 ? -5.195 -16.971 -12.302 1.00 84.25 175 ILE A C 1
ATOM 1386 O O . ILE A 1 175 ? -3.994 -16.828 -12.065 1.00 84.25 175 ILE A O 1
ATOM 1390 N N . ASP A 1 176 ? -5.635 -17.629 -13.373 1.00 86.12 176 ASP A N 1
ATOM 1391 C CA . ASP A 1 176 ? -4.731 -18.147 -14.395 1.00 86.12 176 ASP A CA 1
ATOM 1392 C C . ASP A 1 176 ? -4.036 -16.990 -15.134 1.00 86.12 176 ASP A C 1
ATOM 1394 O O . ASP A 1 176 ? -4.618 -16.316 -15.987 1.00 86.12 176 ASP A O 1
ATOM 1398 N N . TYR A 1 177 ? -2.769 -16.764 -14.788 1.00 84.94 177 TYR A N 1
ATOM 1399 C CA . TYR A 1 177 ? -1.924 -15.731 -15.380 1.00 84.94 177 TYR A CA 1
ATOM 1400 C C . TYR A 1 177 ? -1.453 -16.083 -16.801 1.00 84.94 177 TYR A C 1
ATOM 1402 O O . TYR A 1 177 ? -0.992 -15.198 -17.524 1.00 84.94 177 TYR A O 1
ATOM 1410 N N . GLN A 1 178 ? -1.561 -17.347 -17.220 1.00 87.50 178 GLN A N 1
ATOM 1411 C CA . GLN A 1 178 ? -1.203 -17.787 -18.572 1.00 87.50 178 GLN A CA 1
ATOM 1412 C C . GLN A 1 178 ? -2.356 -17.604 -19.561 1.00 87.50 178 GLN A C 1
ATOM 1414 O O . GLN A 1 178 ? -2.133 -17.629 -20.772 1.00 87.50 178 GLN A O 1
ATOM 1419 N N . LYS A 1 179 ? -3.574 -17.367 -19.058 1.00 87.44 179 LYS A N 1
ATOM 1420 C CA . LYS A 1 179 ? -4.757 -17.129 -19.879 1.00 87.44 179 LYS A CA 1
ATOM 1421 C C . LYS A 1 179 ? -4.554 -15.955 -20.840 1.00 87.44 179 LYS A C 1
ATOM 1423 O O . LYS A 1 179 ? -4.039 -14.892 -20.478 1.00 87.44 179 LYS A O 1
ATOM 1428 N N . GLU A 1 180 ? -5.044 -16.135 -22.063 1.00 84.94 180 GLU A N 1
ATOM 1429 C CA . GLU A 1 180 ? -5.139 -15.084 -23.071 1.00 84.94 180 GLU A CA 1
ATOM 1430 C C . GLU A 1 180 ? -6.598 -14.641 -23.222 1.00 84.94 180 GLU A C 1
ATOM 1432 O O . GLU A 1 180 ? -7.504 -15.460 -23.378 1.00 84.94 180 GLU A O 1
ATOM 1437 N N . ASN A 1 181 ? -6.825 -13.331 -23.176 1.00 80.19 181 ASN A N 1
ATOM 1438 C CA . ASN A 1 181 ? -8.102 -12.719 -23.520 1.00 80.19 181 ASN A CA 1
ATOM 1439 C C . ASN A 1 181 ? -7.991 -12.090 -24.909 1.00 80.19 181 ASN A C 1
ATOM 1441 O O . ASN A 1 181 ? -6.958 -11.526 -25.260 1.00 80.19 181 ASN A O 1
ATOM 1445 N N . ILE A 1 182 ? -9.057 -12.148 -25.700 1.00 80.69 182 ILE A N 1
ATOM 1446 C CA . ILE A 1 182 ? -9.088 -11.521 -27.024 1.00 80.69 182 ILE A CA 1
ATOM 1447 C C . ILE A 1 182 ? -9.609 -10.088 -26.882 1.00 80.69 182 ILE A C 1
ATOM 1449 O O . ILE A 1 182 ? -10.670 -9.865 -26.301 1.00 80.69 182 ILE A O 1
ATOM 1453 N N . SER A 1 183 ? -8.858 -9.109 -27.391 1.00 77.19 183 SER A N 1
ATOM 1454 C CA . SER A 1 183 ? -9.284 -7.708 -27.417 1.00 77.19 183 SER A CA 1
ATOM 1455 C C . SER A 1 183 ? -10.477 -7.497 -28.357 1.00 77.19 183 SER A C 1
ATOM 1457 O O . SER A 1 183 ? -10.760 -8.305 -29.242 1.00 77.19 183 SER A O 1
ATOM 1459 N N . ASN A 1 184 ? -11.118 -6.332 -28.257 1.00 71.75 184 ASN A N 1
ATOM 1460 C CA . ASN A 1 184 ? -12.133 -5.877 -29.216 1.00 71.75 184 ASN A CA 1
ATOM 1461 C C . ASN A 1 184 ? -11.621 -5.745 -30.668 1.00 71.75 184 ASN A C 1
ATOM 1463 O O . ASN A 1 184 ? -12.423 -5.624 -31.589 1.00 71.75 184 ASN A O 1
ATOM 1467 N N . THR A 1 185 ? -10.302 -5.769 -30.874 1.00 79.19 185 THR A N 1
ATOM 1468 C CA . THR A 1 185 ? -9.636 -5.757 -32.184 1.00 79.19 185 THR A CA 1
ATOM 1469 C C . THR A 1 185 ? -9.128 -7.138 -32.614 1.00 79.19 185 THR A C 1
ATOM 1471 O O . THR A 1 185 ? -8.412 -7.240 -33.606 1.00 79.19 185 THR A O 1
ATOM 1474 N N . GLY A 1 186 ? -9.473 -8.204 -31.882 1.00 79.56 186 GLY A N 1
ATOM 1475 C CA . GLY A 1 186 ? -9.047 -9.574 -32.183 1.00 79.56 186 GLY A CA 1
ATOM 1476 C C . GLY A 1 186 ? -7.611 -9.901 -31.759 1.00 79.56 186 GLY A C 1
ATOM 1477 O O . GLY A 1 186 ? -7.099 -10.963 -32.104 1.00 79.56 186 GLY A O 1
ATOM 1478 N N . ARG A 1 187 ? -6.940 -9.012 -31.016 1.00 79.38 187 ARG A N 1
ATOM 1479 C CA . ARG A 1 187 ? -5.556 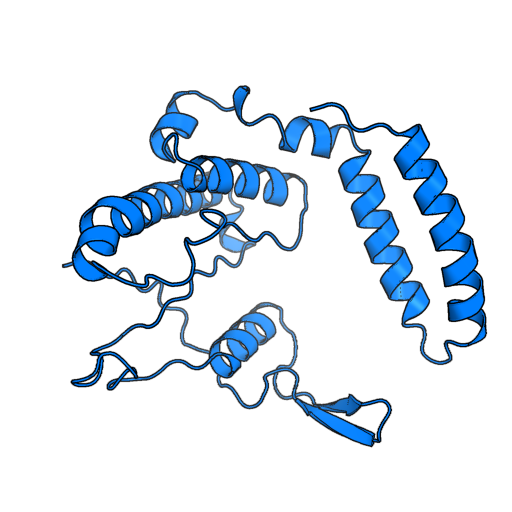-9.210 -30.571 1.00 79.38 187 ARG A CA 1
ATOM 1480 C C . ARG A 1 187 ? -5.531 -9.992 -29.252 1.00 79.38 187 ARG A C 1
ATOM 1482 O O . ARG A 1 187 ? -6.189 -9.561 -28.304 1.00 79.38 187 ARG A O 1
ATOM 1489 N N . PRO A 1 188 ? -4.753 -11.081 -29.143 1.00 81.56 188 PRO A N 1
ATOM 1490 C CA . PRO A 1 188 ? -4.570 -11.767 -27.871 1.00 81.56 188 PRO A CA 1
ATOM 1491 C C . PRO A 1 188 ? -3.809 -10.874 -26.881 1.00 81.56 188 PRO A C 1
ATOM 1493 O O . PRO A 1 188 ? -2.781 -10.276 -27.211 1.00 81.56 188 PRO A O 1
ATOM 1496 N N . ILE A 1 189 ? -4.332 -10.782 -25.662 1.00 81.06 189 ILE A N 1
ATOM 1497 C CA . ILE A 1 189 ? -3.756 -10.083 -24.515 1.00 81.06 189 ILE A CA 1
ATOM 1498 C C . ILE A 1 189 ? -3.564 -11.113 -23.405 1.00 81.06 189 ILE A C 1
ATOM 1500 O O . ILE A 1 189 ? -4.531 -11.664 -22.877 1.00 81.06 189 ILE A O 1
ATOM 1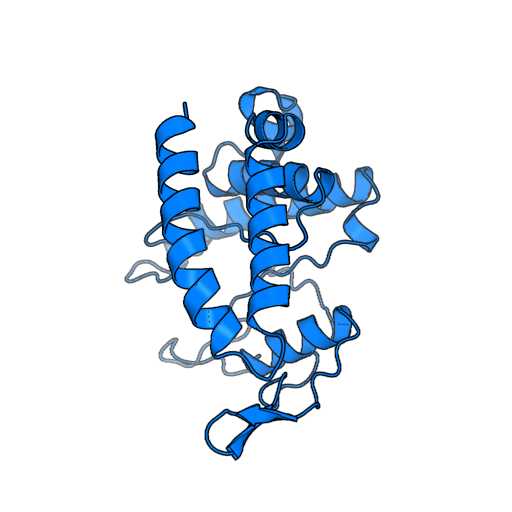504 N N . ARG A 1 190 ? -2.307 -11.366 -23.039 1.00 79.75 190 ARG A N 1
ATOM 1505 C CA . ARG A 1 190 ? -1.961 -12.258 -21.927 1.00 79.75 190 ARG A CA 1
ATOM 1506 C C . ARG A 1 190 ? -2.236 -11.575 -20.598 1.00 79.75 190 ARG A C 1
ATOM 1508 O O . ARG A 1 190 ? -1.756 -10.464 -20.390 1.00 79.75 190 ARG A O 1
ATOM 1515 N N . VAL A 1 191 ? -2.920 -12.266 -19.690 1.00 79.56 191 VAL A N 1
ATOM 1516 C CA . VAL A 1 191 ? -3.220 -11.756 -18.343 1.00 79.56 191 VAL A CA 1
ATOM 1517 C C . VAL A 1 191 ? -1.928 -11.459 -17.570 1.00 79.56 191 VAL A C 1
ATOM 1519 O O . VAL A 1 191 ? -1.737 -10.342 -17.107 1.00 79.56 191 VAL A O 1
ATOM 1522 N N . GLY A 1 192 ? -0.983 -12.399 -17.513 1.00 77.12 192 GLY A N 1
ATOM 1523 C CA . GLY A 1 192 ? 0.318 -12.218 -16.855 1.00 77.12 192 GLY A CA 1
ATOM 1524 C C . GLY A 1 192 ? 1.396 -11.553 -17.716 1.00 77.12 192 GLY A C 1
ATOM 1525 O O . GLY A 1 192 ? 2.557 -11.550 -17.322 1.00 77.12 192 GLY A O 1
ATOM 1526 N N . ALA A 1 193 ? 1.060 -11.057 -18.914 1.00 82.12 193 ALA A N 1
ATOM 1527 C CA . ALA A 1 193 ? 1.994 -10.410 -19.848 1.00 82.12 193 ALA A CA 1
ATOM 1528 C C . ALA A 1 193 ? 3.303 -11.194 -20.137 1.00 82.12 193 ALA A C 1
ATOM 1530 O O . ALA A 1 193 ? 4.310 -10.605 -20.516 1.00 82.12 193 ALA A O 1
ATOM 1531 N N . GLY A 1 194 ? 3.289 -12.526 -19.987 1.00 82.12 194 GLY A N 1
ATOM 1532 C CA . GLY A 1 194 ? 4.460 -13.390 -20.195 1.00 82.12 194 GLY A CA 1
ATOM 1533 C C . GLY A 1 194 ? 5.439 -13.469 -19.018 1.00 82.12 194 GLY A C 1
ATOM 1534 O O . GLY A 1 194 ? 6.493 -14.078 -19.174 1.00 82.12 194 GLY A O 1
ATOM 1535 N N . GLY A 1 195 ? 5.103 -12.885 -17.867 1.00 83.94 195 GLY A N 1
ATOM 1536 C CA . GLY A 1 195 ? 5.904 -13.002 -16.655 1.00 83.94 195 GLY A CA 1
ATOM 1537 C C . GLY A 1 195 ? 5.775 -14.356 -15.970 1.00 83.94 195 GLY A C 1
ATOM 1538 O O . GLY A 1 195 ? 4.848 -15.133 -16.225 1.00 83.94 195 GLY A O 1
ATOM 1539 N N . ARG A 1 196 ? 6.710 -14.620 -15.062 1.00 87.94 196 ARG A N 1
ATOM 1540 C CA . ARG A 1 196 ? 6.737 -15.818 -14.219 1.00 87.94 196 ARG A CA 1
ATOM 1541 C C . ARG A 1 196 ? 6.443 -15.447 -12.762 1.00 87.94 196 ARG A C 1
ATOM 1543 O O . ARG A 1 196 ? 6.984 -14.453 -12.280 1.00 87.94 196 ARG A O 1
ATOM 1550 N N . PRO A 1 197 ? 5.626 -16.231 -12.035 1.00 86.38 197 PRO A N 1
ATOM 1551 C CA . PRO A 1 197 ? 5.436 -16.020 -10.608 1.00 86.38 197 PRO A CA 1
ATOM 1552 C C . PRO A 1 197 ? 6.774 -16.081 -9.869 1.00 86.38 197 PRO A C 1
ATOM 1554 O O . PRO A 1 197 ? 7.565 -17.009 -10.055 1.00 86.38 197 PRO A O 1
ATOM 1557 N N . LEU A 1 198 ? 7.019 -15.082 -9.034 1.00 81.62 198 LEU A N 1
ATOM 1558 C CA . LEU A 1 198 ? 8.216 -14.986 -8.220 1.00 81.62 198 LEU A CA 1
ATOM 1559 C C . LEU A 1 198 ? 8.054 -15.863 -6.973 1.00 81.62 198 LEU A C 1
ATOM 1561 O O . LEU A 1 198 ? 6.959 -15.917 -6.398 1.00 81.62 198 LEU A O 1
ATOM 1565 N N . PRO A 1 199 ? 9.128 -16.522 -6.504 1.00 68.44 199 PRO A N 1
ATOM 1566 C CA . PRO A 1 199 ? 9.147 -17.034 -5.145 1.00 68.44 199 PRO A CA 1
ATOM 1567 C C . PRO A 1 199 ? 8.997 -15.823 -4.221 1.00 68.44 199 PRO A C 1
ATOM 1569 O O . PRO A 1 199 ? 9.829 -14.918 -4.249 1.00 68.44 199 PRO A O 1
ATOM 1572 N N . LEU A 1 200 ? 7.895 -15.758 -3.469 1.00 58.22 200 LEU A N 1
ATOM 1573 C CA . LEU A 1 200 ? 7.640 -14.673 -2.523 1.00 58.22 200 LEU A CA 1
ATOM 1574 C C . LEU A 1 200 ? 8.710 -14.718 -1.429 1.00 58.22 200 LEU A C 1
ATOM 1576 O O . LEU A 1 200 ? 8.567 -15.421 -0.434 1.00 58.22 200 LEU A O 1
ATOM 1580 N N . ALA A 1 201 ? 9.790 -13.980 -1.635 1.00 44.53 201 ALA A N 1
ATOM 1581 C CA . ALA A 1 201 ? 10.677 -13.555 -0.579 1.00 44.53 201 ALA A CA 1
ATOM 1582 C C . ALA A 1 201 ? 10.270 -12.125 -0.239 1.00 44.53 201 ALA A C 1
ATOM 1584 O O . ALA A 1 201 ? 10.303 -11.239 -1.093 1.00 44.53 201 ALA A O 1
ATOM 1585 N N . CYS A 1 202 ? 9.863 -11.907 1.007 1.00 39.56 202 CYS A N 1
ATOM 1586 C CA . CYS A 1 202 ? 9.914 -10.587 1.609 1.00 39.56 202 CYS A CA 1
ATOM 1587 C C . CYS A 1 202 ? 11.388 -10.155 1.531 1.00 39.56 202 CYS A C 1
ATOM 1589 O O . CYS A 1 202 ? 12.220 -10.667 2.280 1.00 39.56 202 CYS A O 1
ATOM 1591 N N . VAL A 1 203 ? 11.755 -9.341 0.536 1.00 31.31 203 VAL A N 1
ATOM 1592 C CA . VAL A 1 203 ? 13.135 -8.868 0.385 1.00 31.31 203 VAL A CA 1
ATOM 1593 C C . VAL A 1 203 ? 13.324 -7.745 1.396 1.00 31.31 203 VAL A C 1
ATOM 1595 O O . VAL A 1 203 ? 13.100 -6.576 1.096 1.00 31.31 203 VAL A O 1
ATOM 1598 N N . PHE A 1 204 ? 13.707 -8.113 2.616 1.00 28.00 204 PHE A N 1
ATOM 1599 C CA . PHE A 1 204 ? 14.335 -7.182 3.540 1.00 28.00 204 PHE A CA 1
ATOM 1600 C C . PHE A 1 204 ? 15.720 -6.858 2.980 1.00 28.00 204 PHE A C 1
ATOM 1602 O O . PHE A 1 204 ? 16.593 -7.722 2.907 1.00 28.00 204 PHE A O 1
ATOM 1609 N N . ALA A 1 205 ? 15.911 -5.620 2.534 1.00 23.33 205 ALA A N 1
ATOM 1610 C CA . ALA A 1 205 ? 17.237 -5.090 2.267 1.00 23.33 205 ALA A CA 1
ATOM 1611 C C . ALA A 1 205 ? 17.805 -4.552 3.588 1.00 23.33 205 ALA A C 1
ATOM 1613 O O . ALA A 1 205 ? 17.663 -3.373 3.896 1.00 23.33 205 ALA A O 1
ATOM 1614 N N . THR A 1 206 ? 18.417 -5.423 4.385 1.00 21.41 206 THR A N 1
ATOM 1615 C CA . THR A 1 206 ? 19.321 -5.012 5.468 1.00 21.41 206 THR A CA 1
ATOM 1616 C C . THR A 1 206 ? 20.741 -4.864 4.919 1.00 21.41 206 THR A C 1
ATOM 1618 O O . THR A 1 206 ? 21.199 -5.769 4.214 1.00 21.41 206 THR A O 1
ATOM 1621 N N . PRO A 1 207 ? 21.473 -3.790 5.251 1.00 29.66 207 PRO A N 1
ATOM 1622 C CA . PRO A 1 207 ? 22.889 -3.891 5.583 1.00 29.66 207 PRO A CA 1
ATOM 1623 C C . PRO A 1 207 ? 23.084 -4.613 6.923 1.00 29.66 207 PRO A C 1
ATOM 1625 O O . PRO A 1 207 ? 22.267 -4.375 7.843 1.00 29.66 207 PRO A O 1
#

Radius of gyration: 20.8 Å; chains: 1; bounding box: 56×35×53 Å

Sequence (207 aa):
MGVDWARVDHRRGLLSIIDRKFRAMDKFGIAENMDSYYQTAFDLIRSDNAKNTFKIEEEPEPMRERCGRTSFGQGCLMARSLVESGVRFVTVSRGVGAWDHHGRIFQQLSTDFLPDLDRSFSALIEDLEQRGMLESTLMLVNGNTGESDKNAAFVKDNPVQVPDLLATVYHKLGIDYQKENISNTGRPIRVGAGGRPLPLACVFATP

pLDDT: mean 77.88, std 13.26, range [21.41, 94.56]

Secondary structure (DSSP, 8-state):
----HHHHHHHHHHHHHHHHHHHHH-SSSHHHHHHHHHHHHHHHHHSHHHHHHT-GGGS-HHHHHHH-SSHHHHHHHHHHHHHHTT-S-------TT-S---S-HHHHIIIIIHHHHHHHHHHHHHHHHHTT-GGG---------SPBPTTSSSB-SSPPPHHHHHHHHHHHTT--TT-EEEPTTS-EEETTTT-------------

Foldseek 3Di:
DDDDVVVVVVVVVVVVVVLVVVVVVDPDCPSVVVVVVVVVVVCCVPDPLNVVLPPLVPDDPVLCVQLDPAQQSSLLSSVVSCVVSVNPDGDGDNDPPRPDDPDPVVVCCVPPNVVSCVRSVVSSCVVCVVVVNNVVDDDDDDDFDADAPPVNPDHPPPTDDPLQVQQQVCVVVVHDQQDWDQDPVRDTDGSSNPHHHDPDDPPDPDD